Protein AF-A0A563VTR9-F1 (afdb_monomer)

Radius of gyration: 26.28 Å; Cα contacts (8 Å, |Δi|>4): 739; chains: 1; bounding box: 69×41×70 Å

Secondary structure (DSSP, 8-state):
--EEEEE-TTSHHHHHHHHHHHHTT--EEEEESS------TTS--EEE--TTSTTSS-HHHHTTEEEEEEEE---TT--S-S-S-SSSS-HHHHHHHHHHGGGSPPTTEEEEEETTS--HHHHHHEEE--GGGGT---EEEEEEETTEEEEEEEE--GGG--EEEEEEPPPSSPBP-TT-SEEEEEEEBSS-EEEEEEESSS-SSS-EEEEEEE--BT-EEEEEEEGGGPEEEETTEE-GGG-S--TT-B-EEEEEEESB-STT-B-TT--SEEEEEEEEEEEEE------SEEEEESS--HHHHHHHTT-SS-EEEEE--------SS-------PPP----TT-TT-TT-SS----

Organism: NCBI:txid945734

Mean predicted aligned error: 13.04 Å

Sequence (358 aa):
MKTILVLGINNNLGHQVVSYLLKNHYHIQILATEANYIDLTESSSISPIDLDVADSLKPEYFSQIEHIIICLEANSNSQNEPNYGNTIFTFNQLTKLIQATAYLPNSTEKILFNFTEPNLNLKSMWGAVDDVVMGGVSQSSFNLAYRQGIFSGYVSTDNNGGFASVRTRNFDSPLDLSDYQGIELRVKGDGKRYKFITRCEGQWDGVSYCYSFDTVYNIPITVRIPFNQLRPVFRAKTVKEAGQFDSSKLYSLQLMLSKFEYDGELNSKFEPGNFRLTIESIKAYGSSAKPQLIVVNSDADYSLEKTVQNANCDYAIIRRKAIAEKPADKVFNDTLVPLTVKSLESPEAINQIWLSQT

Foldseek 3Di:
DAEEEEEQCVDPQSVVVVVVCVVVVHHYEYEDQDPPDDPPVDHDHHDDFHLVDPCRLDLVVQARYQAYEYEFEADPDDDDDPFPPRTPDGPVSLLVVLASLVSHDAPQKFFPDALLDDDPVNQVFKDKDFPVVQPFDWDWHWDRDPSWIKIKTFFDPPSVGFKIKMKGQWDPFFDAPVQFFFKKWWKAWQQFKKKKWWDQDNDPADWIWIDIDTHDGRDTDIDTDTQQNTFTDHPQETDPPVDGDDNGRTTMIMMMGGQAHHPRHGRPRDDGTIIIMITRTMMTGGGDFDARYEYEYADDDPVSVVSNVSRPGHYWYWYQPPPPDDPPDDDDDPDRDDTDTDPPPDPPPRPDDPDDDD

Structure (mmCIF, N/CA/C/O backbone):
data_AF-A0A563VTR9-F1
#
_entry.id   AF-A0A563VTR9-F1
#
loop_
_atom_site.group_PDB
_atom_site.id
_atom_site.type_symbol
_atom_site.label_atom_id
_atom_site.label_alt_id
_atom_site.label_comp_id
_atom_site.label_asym_id
_atom_site.label_entity_id
_atom_site.label_seq_id
_atom_site.pdbx_PDB_ins_code
_atom_site.Cartn_x
_atom_site.Cartn_y
_atom_site.Cartn_z
_atom_site.occupancy
_atom_site.B_iso_or_equiv
_atom_site.auth_seq_id
_atom_site.auth_comp_id
_atom_site.auth_asym_id
_atom_site.auth_atom_id
_atom_site.pdbx_PDB_model_num
ATOM 1 N N . MET A 1 1 ? 0.826 -6.733 15.519 1.00 55.75 1 MET A N 1
ATOM 2 C CA . MET A 1 1 ? -0.441 -7.494 15.581 1.00 55.75 1 MET A CA 1
ATOM 3 C C . MET A 1 1 ? -1.567 -6.503 15.797 1.00 55.75 1 MET A C 1
ATOM 5 O O . MET A 1 1 ? -1.317 -5.481 16.420 1.00 55.75 1 MET A O 1
ATOM 9 N N . LYS A 1 2 ? -2.751 -6.771 15.244 1.00 70.00 2 LYS A N 1
ATOM 10 C CA . LYS A 1 2 ? -3.929 -5.911 15.395 1.00 70.00 2 LYS A CA 1
ATOM 11 C C . LYS A 1 2 ? -4.446 -6.043 16.826 1.00 70.00 2 LYS A C 1
ATOM 13 O O . LYS A 1 2 ? -4.778 -7.158 17.216 1.00 70.00 2 LYS A O 1
ATOM 18 N N . THR A 1 3 ? -4.470 -4.960 17.598 1.00 84.25 3 THR A N 1
ATOM 19 C CA . THR A 1 3 ? -4.917 -4.997 18.999 1.00 84.25 3 THR A CA 1
ATOM 20 C C . THR A 1 3 ? -6.287 -4.351 19.138 1.00 84.25 3 THR A C 1
ATOM 22 O O . THR A 1 3 ? -6.517 -3.260 18.613 1.00 84.25 3 THR A O 1
ATOM 25 N N . ILE A 1 4 ? -7.183 -5.024 19.859 1.00 85.56 4 ILE A N 1
ATOM 26 C CA . ILE A 1 4 ? -8.488 -4.486 20.250 1.00 85.56 4 ILE A CA 1
ATOM 27 C C . ILE A 1 4 ? -8.390 -3.998 21.695 1.00 85.56 4 ILE A C 1
ATOM 29 O O . ILE A 1 4 ? -8.114 -4.792 22.593 1.00 85.56 4 ILE A O 1
ATOM 33 N N . LEU A 1 5 ? -8.623 -2.709 21.929 1.00 86.88 5 LEU A N 1
ATOM 34 C CA . LEU A 1 5 ? -8.731 -2.162 23.278 1.00 86.88 5 LEU A CA 1
ATOM 35 C C . LEU A 1 5 ? -10.150 -2.390 23.800 1.00 86.88 5 LEU A C 1
ATOM 37 O O . LEU A 1 5 ? -11.108 -1.916 23.197 1.00 86.88 5 LEU A O 1
ATOM 41 N N . VAL A 1 6 ? -10.296 -3.086 24.923 1.00 83.69 6 VAL A N 1
ATOM 42 C CA . VAL A 1 6 ? -11.590 -3.349 25.558 1.00 83.69 6 VAL A CA 1
ATOM 43 C C . VAL A 1 6 ? -11.675 -2.613 26.888 1.00 83.69 6 VAL A C 1
ATOM 45 O O . VAL A 1 6 ? -10.790 -2.724 27.737 1.00 83.69 6 VAL A O 1
ATOM 48 N N . LEU A 1 7 ? -12.764 -1.872 27.069 1.00 81.75 7 LEU A N 1
ATOM 49 C CA . LEU A 1 7 ? -13.075 -1.101 28.263 1.00 81.75 7 LEU A CA 1
ATOM 50 C C . LEU A 1 7 ? -14.361 -1.606 28.912 1.00 81.75 7 LEU A C 1
ATOM 52 O O . LEU A 1 7 ? -15.293 -2.024 28.225 1.00 81.75 7 LEU A O 1
ATOM 56 N N . GLY A 1 8 ? -14.426 -1.500 30.240 1.00 75.00 8 GLY A N 1
ATOM 57 C CA . GLY A 1 8 ? -15.605 -1.889 31.018 1.00 75.00 8 GLY A CA 1
ATOM 58 C C . GLY A 1 8 ? -15.593 -3.353 31.441 1.00 75.00 8 GLY A C 1
ATOM 59 O O . GLY A 1 8 ? -16.647 -3.958 31.571 1.00 75.00 8 GLY A O 1
ATOM 60 N N . ILE A 1 9 ? -14.410 -3.931 31.662 1.00 72.31 9 ILE A N 1
ATOM 61 C CA . ILE A 1 9 ? -14.273 -5.333 32.071 1.00 72.31 9 ILE A CA 1
ATOM 62 C C . ILE A 1 9 ? -14.931 -5.651 33.420 1.00 72.31 9 ILE A C 1
ATOM 64 O O . ILE A 1 9 ? -15.376 -6.767 33.632 1.00 72.31 9 ILE A O 1
ATOM 68 N N . ASN A 1 10 ? -15.074 -4.650 34.288 1.00 69.12 10 ASN A N 1
ATOM 69 C CA . ASN A 1 10 ? -15.654 -4.784 35.625 1.00 69.12 10 ASN A CA 1
ATOM 70 C C . ASN A 1 10 ? -17.179 -5.051 35.624 1.00 69.12 10 ASN A C 1
ATOM 72 O O . ASN A 1 10 ? -17.783 -5.128 36.692 1.00 69.12 10 ASN A O 1
ATOM 76 N N . ASN A 1 11 ? -17.820 -5.149 34.454 1.00 69.19 11 ASN A N 1
ATOM 77 C CA . ASN A 1 11 ? -19.231 -5.510 34.309 1.00 69.19 11 ASN A CA 1
ATOM 78 C C . ASN A 1 11 ? -19.399 -6.839 33.545 1.00 69.19 11 ASN A C 1
ATOM 80 O O . ASN A 1 11 ? -18.479 -7.313 32.874 1.00 69.19 11 ASN A O 1
ATOM 84 N N . ASN A 1 12 ? -20.570 -7.475 33.662 1.00 71.38 12 ASN A N 1
ATOM 85 C CA . ASN A 1 12 ? -20.807 -8.814 33.105 1.00 71.38 12 ASN A CA 1
ATOM 86 C C . ASN A 1 12 ? -20.679 -8.798 31.575 1.00 71.38 12 ASN A C 1
ATOM 88 O O . ASN A 1 12 ? -20.100 -9.702 30.971 1.00 71.38 12 ASN A O 1
ATOM 92 N N . LEU A 1 13 ? -21.156 -7.721 30.949 1.00 74.00 13 LEU A N 1
ATOM 93 C CA . LEU A 1 13 ? -21.032 -7.509 29.512 1.00 74.00 13 LEU A CA 1
ATOM 94 C C . LEU A 1 13 ? -19.563 -7.478 29.053 1.00 74.00 13 LEU A C 1
ATOM 96 O O . LEU A 1 13 ? -19.205 -8.155 28.089 1.00 74.00 13 LEU A O 1
ATOM 100 N N . GLY A 1 14 ? -18.702 -6.744 29.758 1.00 75.38 14 GLY A N 1
ATOM 101 C CA . GLY A 1 14 ? -17.270 -6.666 29.488 1.00 75.38 14 GLY A CA 1
ATOM 102 C C . GLY A 1 14 ? -16.584 -8.018 29.626 1.00 75.38 14 GLY A C 1
ATOM 103 O O . GLY A 1 14 ? -15.828 -8.411 28.735 1.00 75.38 14 GLY A O 1
ATOM 104 N N . HIS A 1 15 ? -16.910 -8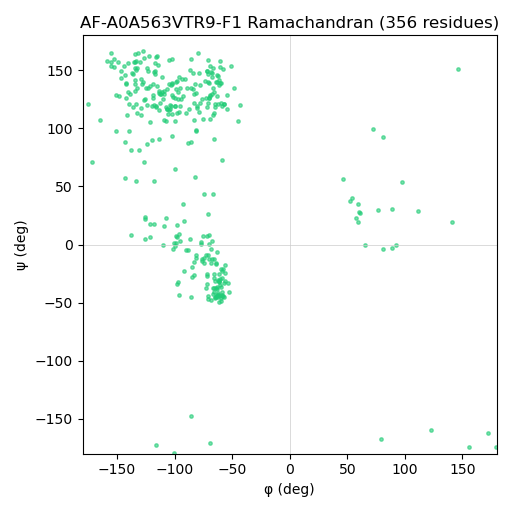.779 30.676 1.00 74.81 15 HIS A N 1
ATOM 105 C CA . HIS A 1 15 ? -16.418 -10.150 30.846 1.00 74.81 15 HIS A CA 1
ATOM 106 C C . HIS A 1 15 ? -16.816 -11.064 29.683 1.00 74.81 15 HIS A C 1
ATOM 108 O O . HIS A 1 15 ? -15.980 -11.825 29.187 1.00 74.81 15 HIS A O 1
ATOM 114 N N . GLN A 1 16 ? -18.062 -10.982 29.213 1.00 77.06 16 GLN A N 1
ATOM 115 C CA . GLN A 1 16 ? -18.541 -11.770 28.074 1.00 77.06 16 GLN A CA 1
ATOM 116 C C . GLN A 1 16 ? -17.821 -11.399 26.774 1.00 77.06 16 GLN A C 1
ATOM 118 O O . GLN A 1 16 ? -17.378 -12.291 26.047 1.00 77.06 16 GLN A O 1
ATOM 123 N N . VAL A 1 17 ? -17.660 -10.101 26.497 1.00 79.00 17 VAL A N 1
ATOM 124 C CA . VAL A 1 17 ? -16.953 -9.607 25.306 1.00 79.00 17 VAL A CA 1
ATOM 125 C C . VAL A 1 17 ? -15.493 -10.056 25.317 1.00 79.00 17 VAL A C 1
ATOM 127 O O . VAL A 1 17 ? -15.026 -10.628 24.333 1.00 79.00 17 VAL A O 1
ATOM 130 N N . VAL A 1 18 ? -14.784 -9.865 26.432 1.00 77.94 18 VAL A N 1
ATOM 131 C CA . VAL A 1 18 ? -13.389 -10.304 26.573 1.00 77.94 18 VAL A CA 1
ATOM 132 C C . VAL A 1 18 ? -13.271 -11.816 26.395 1.00 77.94 18 VAL A C 1
ATOM 134 O O . VAL A 1 18 ? -12.469 -12.266 25.579 1.00 77.94 18 VAL A O 1
ATOM 137 N N . SER A 1 19 ? -14.112 -12.603 27.070 1.00 74.12 19 SER A N 1
ATOM 138 C CA . SER A 1 19 ? -14.090 -14.070 26.960 1.00 74.12 19 SER A CA 1
ATOM 139 C C . SER A 1 19 ? -14.311 -14.540 25.522 1.00 74.12 19 SER A C 1
ATOM 141 O O . SER A 1 19 ? -13.637 -15.454 25.045 1.00 74.12 19 SER A O 1
ATOM 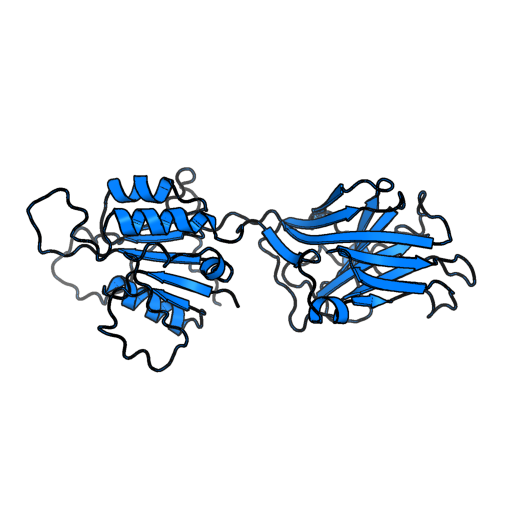143 N N . TYR A 1 20 ? -15.235 -13.897 24.805 1.00 78.69 20 TYR A N 1
ATOM 144 C CA . TYR A 1 20 ? -15.504 -14.193 23.404 1.00 78.69 20 TYR A CA 1
ATOM 145 C C . TYR A 1 20 ? -14.303 -13.874 22.503 1.00 78.69 20 TYR A C 1
ATOM 147 O O . TYR A 1 20 ? -13.934 -14.697 21.663 1.00 78.69 20 TYR A O 1
ATOM 155 N N . LEU A 1 21 ? -13.675 -12.708 22.673 1.00 78.62 21 LEU A N 1
ATOM 156 C CA . LEU A 1 21 ? -12.512 -12.306 21.877 1.00 78.62 21 LEU A CA 1
ATOM 157 C C . LEU A 1 21 ? -11.327 -13.253 22.096 1.00 78.62 21 LEU A C 1
ATOM 159 O O . LEU A 1 21 ? -10.711 -13.700 21.128 1.00 78.62 21 LEU A O 1
ATOM 163 N N . LEU A 1 22 ? -11.067 -13.631 23.348 1.00 75.69 22 LEU A N 1
ATOM 164 C CA . LEU A 1 22 ? -10.009 -14.576 23.701 1.00 75.69 22 LEU A CA 1
ATOM 165 C C . LEU A 1 22 ? -10.257 -15.969 23.117 1.00 75.69 22 LEU A C 1
ATOM 167 O O . LEU A 1 22 ? -9.362 -16.546 22.501 1.00 75.69 22 LEU A O 1
ATOM 171 N N . LYS A 1 23 ? -11.491 -16.480 23.228 1.00 74.00 23 LYS A N 1
ATOM 172 C CA . LYS A 1 23 ? -11.890 -17.772 22.645 1.00 74.00 23 LYS A CA 1
ATOM 173 C C . LYS A 1 23 ? -11.694 -17.824 21.125 1.00 74.00 23 LYS A C 1
ATOM 175 O O . LYS A 1 23 ? -11.473 -18.898 20.581 1.00 74.00 23 LYS A O 1
ATOM 180 N N . ASN A 1 24 ? -11.776 -16.678 20.450 1.00 75.25 24 ASN A N 1
ATOM 181 C CA . ASN A 1 24 ? -11.568 -16.547 19.007 1.00 75.25 24 ASN A CA 1
ATOM 182 C C . ASN A 1 24 ? -10.150 -16.065 18.639 1.00 75.25 24 ASN A C 1
ATOM 184 O O . ASN A 1 24 ? -9.928 -15.636 17.509 1.00 75.25 24 ASN A O 1
ATOM 188 N N . HIS A 1 25 ? -9.192 -16.143 19.569 1.00 77.50 25 HIS A N 1
ATOM 189 C CA . HIS A 1 25 ? -7.776 -15.822 19.352 1.00 77.50 25 HIS A CA 1
ATOM 190 C C . HIS A 1 25 ? -7.492 -14.371 18.919 1.00 77.50 25 HIS A C 1
ATOM 192 O O . HIS A 1 25 ? -6.482 -14.100 18.266 1.00 77.50 25 HIS A O 1
ATOM 198 N N . TYR A 1 26 ? -8.350 -13.418 19.294 1.00 77.88 26 TYR A N 1
ATOM 199 C CA . TYR A 1 26 ? -8.055 -11.999 19.098 1.00 77.88 26 TYR A CA 1
ATOM 200 C C . TYR A 1 26 ? -7.005 -11.515 20.100 1.00 77.88 26 TYR A C 1
ATOM 202 O O . TYR A 1 26 ? -7.049 -11.850 21.284 1.00 77.88 26 TYR A O 1
ATOM 210 N N . HIS A 1 27 ? -6.090 -10.664 19.632 1.00 80.44 27 HIS A N 1
ATOM 211 C CA . HIS A 1 27 ? -5.173 -9.949 20.511 1.00 80.44 27 HIS A CA 1
ATOM 212 C C . HIS A 1 27 ? -5.895 -8.741 21.113 1.00 80.44 27 HIS A C 1
ATOM 214 O O . HIS A 1 27 ? -6.340 -7.845 20.388 1.00 80.44 27 HIS A O 1
ATOM 220 N N . ILE A 1 28 ? -6.014 -8.715 22.437 1.00 78.75 28 ILE A N 1
ATOM 221 C CA . ILE A 1 28 ? -6.745 -7.672 23.154 1.00 78.75 28 ILE A CA 1
ATOM 222 C C . ILE A 1 28 ? -5.851 -6.976 24.177 1.00 78.75 28 ILE A C 1
ATOM 224 O O . ILE A 1 28 ? -4.952 -7.584 24.753 1.00 78.75 28 ILE A O 1
ATOM 228 N N . GLN A 1 29 ? -6.122 -5.700 24.415 1.00 79.94 29 GLN A N 1
ATOM 229 C CA . GLN A 1 29 ? -5.657 -4.965 25.585 1.00 79.94 29 GLN A CA 1
ATOM 230 C C . GLN A 1 29 ? -6.876 -4.579 26.405 1.00 79.94 29 GLN A C 1
ATOM 232 O O . GLN A 1 29 ? -7.893 -4.164 25.855 1.00 79.94 29 GLN A O 1
ATOM 237 N N . ILE A 1 30 ? -6.786 -4.738 27.719 1.00 77.50 30 ILE A N 1
ATOM 238 C CA . ILE A 1 30 ? -7.896 -4.448 28.625 1.00 77.50 30 ILE A CA 1
ATOM 239 C C . ILE A 1 30 ? -7.539 -3.217 29.442 1.00 77.50 30 ILE A C 1
ATOM 241 O O . ILE A 1 30 ? -6.458 -3.163 30.033 1.00 77.50 30 ILE A O 1
ATOM 245 N N . LEU A 1 31 ? -8.472 -2.267 29.491 1.00 72.50 31 LEU A N 1
ATOM 246 C CA . LEU A 1 31 ? -8.406 -1.099 30.355 1.00 72.50 31 LEU A CA 1
ATOM 247 C C . LEU A 1 31 ? -9.358 -1.285 31.545 1.00 72.50 31 LEU A C 1
ATOM 249 O O . LEU A 1 31 ? -10.576 -1.385 31.367 1.00 72.50 31 LEU A O 1
ATOM 253 N N . ALA A 1 32 ? -8.792 -1.330 32.752 1.00 65.94 32 ALA A N 1
ATOM 254 C CA . ALA A 1 32 ? -9.512 -1.519 34.012 1.00 65.94 32 ALA A CA 1
ATOM 255 C C . ALA A 1 32 ? -9.127 -0.431 35.028 1.00 65.94 32 ALA A C 1
ATOM 257 O O . ALA A 1 32 ? -7.948 -0.096 35.147 1.00 65.94 32 ALA A O 1
ATOM 258 N N . THR A 1 33 ? -10.118 0.105 35.750 1.00 55.59 33 THR A N 1
ATOM 259 C CA . THR A 1 33 ? -9.953 1.191 36.738 1.00 55.59 33 THR A CA 1
ATOM 260 C C . THR A 1 33 ? -9.507 0.697 38.116 1.00 55.59 33 THR A C 1
ATOM 262 O O . THR A 1 33 ? -8.819 1.418 38.826 1.00 55.59 33 THR A O 1
ATOM 265 N N . GLU A 1 34 ? -9.818 -0.550 38.478 1.00 52.66 34 GLU A N 1
ATOM 266 C CA . GLU A 1 34 ? -9.297 -1.226 39.669 1.00 52.66 34 GLU A CA 1
ATOM 267 C C . GLU A 1 34 ? -9.042 -2.699 39.336 1.00 52.66 34 GLU A C 1
ATOM 269 O O . GLU A 1 34 ? -9.854 -3.329 38.661 1.00 52.66 34 GLU A O 1
ATOM 274 N N . ALA A 1 35 ? -7.928 -3.258 39.815 1.00 45.47 35 ALA A N 1
ATOM 275 C CA . ALA A 1 35 ? -7.486 -4.638 39.572 1.00 45.47 35 ALA A CA 1
ATOM 276 C C . ALA A 1 35 ? -8.339 -5.712 40.285 1.00 45.47 35 ALA A C 1
ATOM 278 O O . ALA A 1 35 ? -7.847 -6.793 40.613 1.00 45.47 35 ALA A O 1
ATOM 279 N N . ASN A 1 36 ? -9.607 -5.417 40.569 1.00 45.41 36 ASN A N 1
ATOM 280 C CA . ASN A 1 36 ? -10.510 -6.360 41.200 1.00 45.41 36 ASN A CA 1
ATOM 281 C C . ASN A 1 36 ? -11.179 -7.205 40.125 1.00 45.41 36 ASN A C 1
ATOM 283 O O . ASN A 1 36 ? -11.951 -6.705 39.318 1.00 45.41 36 ASN A O 1
ATOM 287 N N . TYR A 1 37 ? -10.880 -8.500 40.201 1.00 50.38 37 TYR A N 1
ATOM 288 C CA . TYR A 1 37 ? -11.275 -9.564 39.290 1.00 50.38 37 TYR A CA 1
ATOM 289 C C . TYR A 1 37 ? -10.569 -9.521 37.954 1.00 50.38 37 TYR A C 1
ATOM 291 O O . TYR A 1 37 ? -11.008 -8.843 37.036 1.00 50.38 37 TYR A O 1
ATOM 299 N N . ILE A 1 38 ? -9.541 -10.366 37.835 1.00 51.66 38 ILE A N 1
ATOM 300 C CA . ILE A 1 38 ? -9.433 -11.256 36.686 1.00 51.66 38 ILE A CA 1
ATOM 301 C C . ILE A 1 38 ? -8.407 -12.368 36.958 1.00 51.66 38 ILE A C 1
ATOM 303 O O . ILE A 1 38 ? -7.196 -12.168 36.957 1.00 51.66 38 ILE A O 1
ATOM 307 N N . ASP A 1 39 ? -8.924 -13.574 37.173 1.00 50.97 39 ASP A N 1
ATOM 308 C CA . ASP A 1 39 ? -8.190 -14.832 37.018 1.00 50.97 39 ASP A CA 1
ATOM 309 C C . ASP A 1 39 ? -8.201 -15.206 35.516 1.00 50.97 39 ASP A C 1
ATOM 311 O O . ASP A 1 39 ? -8.771 -16.208 35.102 1.00 50.97 39 ASP A O 1
ATOM 315 N N . LEU A 1 40 ? -7.681 -14.316 34.654 1.00 54.19 40 LEU A N 1
ATOM 316 C CA . LEU A 1 40 ? -7.456 -14.576 33.217 1.00 54.19 40 LEU A CA 1
ATOM 317 C C . LEU A 1 40 ? -5.983 -14.923 33.049 1.00 54.19 40 LEU A C 1
ATOM 319 O O . LEU A 1 40 ? -5.200 -14.193 32.442 1.00 54.19 40 LEU A O 1
ATOM 323 N N . THR A 1 41 ? -5.600 -16.042 33.647 1.00 45.19 41 THR A N 1
ATOM 324 C CA . THR A 1 41 ? -4.228 -16.547 33.711 1.00 45.19 41 THR A CA 1
ATOM 325 C C . THR A 1 41 ? -3.656 -16.997 32.361 1.00 45.19 41 THR A C 1
ATOM 327 O O . THR A 1 41 ? -2.504 -17.417 32.314 1.00 45.19 41 THR A O 1
ATOM 330 N N . GLU A 1 42 ? -4.380 -16.843 31.245 1.00 50.50 42 GLU A N 1
ATOM 331 C CA . GLU A 1 42 ? -3.933 -17.359 29.941 1.00 50.50 42 GLU A CA 1
ATOM 332 C C . GLU A 1 42 ? -3.866 -16.351 28.784 1.00 50.50 42 GLU A C 1
ATOM 334 O O . GLU A 1 42 ? -3.520 -16.741 27.671 1.00 50.50 42 GLU A O 1
ATOM 339 N N . SER A 1 43 ? -4.103 -15.051 28.988 1.00 49.22 43 SER A N 1
ATOM 340 C CA . SER A 1 43 ? -4.026 -14.107 27.861 1.00 49.22 43 SER A CA 1
ATOM 341 C C . SER A 1 43 ? -3.399 -12.762 28.213 1.00 49.22 43 SER A C 1
ATOM 343 O O . SER A 1 43 ? -3.949 -11.940 28.940 1.00 49.22 43 SER A O 1
ATOM 345 N N . SER A 1 44 ? -2.221 -12.572 27.637 1.00 50.19 44 SER A N 1
ATOM 346 C CA . SER A 1 44 ? -1.286 -11.457 27.712 1.00 50.19 44 SER A CA 1
ATOM 347 C C . SER A 1 44 ? -1.876 -10.050 27.519 1.00 50.19 44 SER A C 1
ATOM 349 O O . SER A 1 44 ? -2.506 -9.779 26.499 1.00 50.19 44 SER A O 1
ATOM 351 N N . SER A 1 45 ? -1.451 -9.140 28.412 1.00 58.12 45 SER A N 1
ATOM 352 C CA . SER A 1 45 ? -1.415 -7.662 28.296 1.00 58.12 45 SER A CA 1
ATOM 353 C C . SER A 1 45 ? -2.568 -6.858 28.926 1.00 58.12 45 SER A C 1
ATOM 355 O O . SER A 1 45 ? -3.153 -5.984 28.286 1.00 58.12 45 SER A O 1
ATOM 357 N N . ILE A 1 46 ? -2.849 -7.068 30.217 1.00 60.22 46 ILE A N 1
ATOM 358 C CA . ILE A 1 46 ? -3.611 -6.089 31.016 1.00 60.22 46 ILE A CA 1
ATOM 359 C C . ILE A 1 46 ? -2.716 -4.869 31.261 1.00 60.22 46 ILE A C 1
ATOM 361 O O . ILE A 1 46 ? -1.628 -5.004 31.820 1.00 60.22 46 ILE A O 1
ATOM 365 N N . SER A 1 47 ? -3.163 -3.684 30.841 1.00 59.81 47 SER A N 1
ATOM 366 C CA . SER A 1 47 ? -2.500 -2.417 31.165 1.00 59.81 47 SER A CA 1
ATOM 367 C C . SER A 1 47 ? -3.386 -1.659 32.151 1.00 59.81 47 SER A C 1
ATOM 369 O O . SER A 1 47 ? -4.444 -1.177 31.743 1.00 59.81 47 SER A O 1
ATOM 371 N N . PRO A 1 48 ? -3.015 -1.560 33.441 1.00 57.53 48 PRO A N 1
ATOM 372 C CA . PRO A 1 48 ? -3.756 -0.715 34.365 1.00 57.53 48 PRO A CA 1
ATOM 373 C C . PRO A 1 48 ? -3.588 0.736 33.907 1.00 57.53 48 PRO A C 1
ATOM 375 O O . PRO A 1 48 ? -2.469 1.244 33.828 1.00 57.53 48 PRO A O 1
ATOM 378 N N . ILE A 1 49 ? -4.693 1.386 33.552 1.00 62.69 49 ILE A N 1
ATOM 379 C CA . ILE A 1 49 ? -4.708 2.786 33.135 1.00 62.69 49 ILE A CA 1
ATOM 380 C C . ILE A 1 49 ? -5.780 3.481 33.958 1.00 62.69 49 ILE A C 1
ATOM 382 O O . ILE A 1 49 ? -6.965 3.163 33.866 1.00 62.69 49 ILE A O 1
ATOM 386 N N . ASP A 1 50 ? -5.335 4.443 34.755 1.00 64.19 50 ASP A N 1
ATOM 387 C CA . ASP A 1 50 ? -6.206 5.321 35.517 1.00 64.19 50 ASP A CA 1
ATOM 388 C C . ASP A 1 50 ? -6.688 6.470 34.615 1.00 64.19 50 ASP A C 1
ATOM 390 O O . ASP A 1 50 ? -5.929 7.375 34.259 1.00 64.19 50 ASP A O 1
ATOM 394 N N . LEU A 1 51 ? -7.961 6.431 34.217 1.00 65.19 51 LEU A N 1
ATOM 395 C CA . LEU A 1 51 ? -8.586 7.436 33.345 1.00 65.19 51 LEU A CA 1
ATOM 396 C C . LEU A 1 51 ? -8.740 8.819 34.009 1.00 65.19 51 LEU A C 1
ATOM 398 O O . LEU A 1 51 ? -9.022 9.811 33.318 1.00 65.19 51 LEU A O 1
ATOM 402 N N . ASP A 1 52 ? -8.544 8.909 35.325 1.00 61.44 52 ASP A N 1
ATOM 403 C CA . ASP A 1 52 ? -8.589 10.168 36.065 1.00 61.44 52 ASP A CA 1
ATOM 404 C C . ASP A 1 52 ? -7.251 10.915 36.030 1.00 61.44 52 ASP A C 1
ATOM 406 O O . ASP A 1 52 ? -7.225 12.144 36.151 1.00 61.44 52 ASP A O 1
ATOM 410 N N . VAL A 1 53 ? -6.151 10.227 35.716 1.00 64.12 53 VAL A N 1
ATOM 411 C CA . VAL A 1 53 ? -4.845 10.856 35.489 1.00 64.12 53 VAL A CA 1
ATOM 412 C C . VAL A 1 53 ? -4.818 11.520 34.108 1.00 64.12 53 VAL A C 1
ATOM 414 O O . VAL A 1 53 ? -5.067 10.883 33.089 1.00 64.12 53 VAL A O 1
ATOM 417 N N . ALA A 1 54 ? -4.494 12.818 34.051 1.00 52.19 54 ALA A N 1
ATOM 418 C CA . ALA A 1 54 ? -4.504 13.619 32.815 1.00 52.19 54 ALA A CA 1
ATOM 419 C C . ALA A 1 54 ? -3.614 13.054 31.683 1.00 52.19 54 ALA A C 1
ATOM 421 O O . ALA A 1 54 ? -3.883 13.294 30.510 1.00 52.19 54 ALA A O 1
ATOM 422 N N . ASP A 1 55 ? -2.596 12.275 32.047 1.00 60.16 55 ASP A N 1
ATOM 423 C CA . ASP A 1 55 ? -1.557 11.733 31.169 1.00 60.16 55 ASP A CA 1
ATOM 424 C C . ASP A 1 55 ? -1.799 10.276 30.729 1.00 60.16 55 ASP A C 1
ATOM 426 O O . ASP A 1 55 ? -0.916 9.657 30.140 1.00 60.16 55 ASP A O 1
ATOM 430 N N . SER A 1 56 ? -2.956 9.688 31.033 1.00 66.50 56 SER A N 1
ATOM 431 C CA . SER A 1 56 ? -3.165 8.240 30.907 1.00 66.50 56 SER A CA 1
ATOM 432 C C . SER A 1 56 ? -3.533 7.746 29.498 1.00 66.50 56 SER A C 1
ATOM 434 O O . SER A 1 56 ? -3.386 6.561 29.209 1.00 66.50 56 SER A O 1
ATOM 436 N N . LEU A 1 57 ? -3.936 8.644 28.590 1.00 74.06 57 LEU A N 1
ATOM 437 C CA . LEU A 1 57 ? -4.370 8.335 27.216 1.00 74.06 57 LEU A CA 1
ATOM 438 C C . LEU A 1 57 ? -3.456 8.985 26.161 1.00 74.06 57 LEU A C 1
ATOM 440 O O . LEU A 1 57 ? -3.916 9.748 25.310 1.00 74.06 57 LEU A O 1
ATOM 444 N N . LYS A 1 58 ? -2.145 8.729 26.229 1.00 78.94 58 LYS A N 1
ATOM 445 C CA . LYS A 1 58 ? -1.180 9.341 25.298 1.00 78.94 58 LYS A CA 1
ATOM 446 C C . LYS A 1 58 ? -1.280 8.750 23.881 1.00 78.94 58 LYS A C 1
ATOM 448 O O . LYS A 1 58 ? -1.569 7.557 23.752 1.00 78.94 58 LYS A O 1
ATOM 453 N N . PRO A 1 59 ? -0.988 9.529 22.819 1.00 78.75 59 PRO A N 1
ATOM 454 C CA . PRO A 1 59 ? -1.060 9.057 21.432 1.00 78.75 59 PRO A CA 1
ATOM 455 C C . PRO A 1 59 ? -0.247 7.785 21.161 1.00 78.75 59 PRO A C 1
ATOM 457 O O . PRO A 1 59 ? -0.661 6.937 20.373 1.00 78.75 59 PRO A O 1
ATOM 460 N N . GLU A 1 60 ? 0.890 7.611 21.841 1.00 78.12 60 GLU A N 1
ATOM 461 C CA . GLU A 1 60 ? 1.767 6.451 21.666 1.00 78.12 60 GLU A CA 1
ATOM 462 C C . GLU A 1 60 ? 1.055 5.137 22.015 1.00 78.12 60 GLU A C 1
ATOM 464 O O . GLU A 1 60 ? 1.312 4.116 21.374 1.00 78.12 60 GLU A O 1
ATOM 469 N N . TYR A 1 61 ? 0.120 5.166 22.971 1.00 76.12 61 TYR A N 1
ATOM 470 C CA . TYR A 1 61 ? -0.673 4.000 23.367 1.00 76.12 61 TYR A CA 1
ATOM 471 C C . TYR A 1 61 ? -1.618 3.538 22.249 1.00 76.12 61 TYR A C 1
ATOM 473 O O . TYR A 1 61 ? -1.772 2.344 22.004 1.00 76.12 61 TYR A O 1
ATOM 481 N N . PHE A 1 62 ? -2.197 4.486 21.510 1.00 80.19 62 PHE A N 1
ATOM 482 C CA . PHE A 1 62 ? -3.159 4.211 20.441 1.00 80.19 62 PHE A CA 1
ATOM 483 C C . PHE A 1 62 ? -2.513 3.812 19.113 1.00 80.19 62 PHE A C 1
ATOM 485 O O . PHE A 1 62 ? -3.196 3.273 18.246 1.00 80.19 62 PHE A O 1
ATOM 492 N N . SER A 1 63 ? -1.193 3.971 18.974 1.00 75.75 63 SER A N 1
ATOM 493 C CA . SER A 1 63 ? -0.455 3.630 17.748 1.00 75.75 63 SER A CA 1
ATOM 494 C C . SER A 1 63 ? -0.578 2.160 17.312 1.00 75.75 63 SER A C 1
ATOM 496 O O . SER A 1 63 ? -0.393 1.852 16.135 1.00 75.75 63 SER A O 1
ATOM 498 N N . GLN A 1 64 ? -0.894 1.247 18.241 1.00 76.75 64 GLN A N 1
ATOM 499 C CA . GLN A 1 64 ? -1.054 -0.192 17.980 1.00 76.75 64 GLN A CA 1
ATOM 500 C C . GLN A 1 64 ? -2.507 -0.684 18.086 1.00 76.75 64 GLN A C 1
ATOM 502 O O . GLN A 1 64 ? -2.764 -1.879 17.905 1.00 76.75 64 GLN A O 1
ATOM 507 N N . ILE A 1 65 ? -3.447 0.213 18.395 1.00 84.81 65 ILE A N 1
ATOM 508 C CA . ILE A 1 65 ? -4.863 -0.104 18.587 1.00 84.81 65 ILE A CA 1
ATOM 509 C C . ILE A 1 65 ? -5.591 0.122 17.262 1.00 84.81 65 ILE A C 1
ATOM 511 O O . ILE A 1 65 ? -5.530 1.208 16.696 1.00 84.81 65 ILE A O 1
ATOM 515 N N . GLU A 1 66 ? -6.295 -0.896 16.765 1.00 82.50 66 GLU A N 1
ATOM 516 C CA . GLU A 1 66 ? -7.117 -0.763 15.550 1.00 82.50 66 GLU A CA 1
ATOM 517 C C . GLU A 1 66 ? -8.597 -0.525 15.863 1.00 82.50 66 GLU A C 1
ATOM 519 O O . GLU A 1 66 ? -9.272 0.203 15.132 1.00 82.50 66 GLU A O 1
ATOM 524 N N . HIS A 1 67 ? -9.083 -1.129 16.951 1.00 86.56 67 HIS A N 1
ATOM 525 C CA . HIS A 1 67 ? -10.470 -1.044 17.394 1.00 86.56 67 HIS A CA 1
ATOM 526 C C . HIS A 1 67 ? -10.549 -0.827 18.907 1.00 86.56 67 HIS A C 1
ATOM 528 O O . HIS A 1 67 ? -9.743 -1.365 19.667 1.00 86.56 67 HIS A O 1
ATOM 534 N N . ILE A 1 68 ? -11.560 -0.081 19.337 1.00 88.81 68 ILE A N 1
ATOM 535 C CA . ILE A 1 68 ? -11.916 0.182 20.727 1.00 88.81 68 ILE A CA 1
ATOM 536 C C . ILE A 1 68 ? -13.324 -0.361 20.960 1.00 88.81 68 ILE A C 1
ATOM 538 O O . ILE A 1 68 ? -14.250 -0.018 20.227 1.00 88.81 68 ILE A O 1
ATOM 542 N N . ILE A 1 69 ? -13.498 -1.173 21.998 1.00 86.75 69 ILE A N 1
ATOM 543 C CA . ILE A 1 69 ? -14.798 -1.664 22.447 1.00 86.75 69 ILE A CA 1
ATOM 544 C C . ILE A 1 69 ? -15.077 -1.122 23.846 1.00 86.75 69 ILE A C 1
ATOM 546 O O . ILE A 1 69 ? -14.342 -1.418 24.784 1.00 86.75 69 ILE A O 1
ATOM 550 N N . ILE A 1 70 ? -16.153 -0.353 23.998 1.00 86.06 70 ILE A N 1
ATOM 551 C CA . ILE A 1 70 ? -16.615 0.167 25.288 1.00 86.06 70 ILE A CA 1
ATOM 552 C C . ILE A 1 70 ? -17.844 -0.628 25.719 1.00 86.06 70 ILE A C 1
ATOM 554 O O . ILE A 1 70 ? -18.880 -0.560 25.061 1.00 86.06 70 ILE A O 1
ATOM 558 N N . CYS A 1 71 ? -17.736 -1.362 26.826 1.00 80.81 71 CYS A N 1
ATOM 559 C CA . CYS A 1 71 ? -18.839 -2.124 27.406 1.00 80.81 71 CYS A CA 1
ATOM 560 C C . CYS A 1 71 ? -19.483 -1.327 28.545 1.00 80.81 71 CYS A C 1
ATOM 562 O O . CYS A 1 71 ? -18.868 -1.105 29.591 1.00 80.81 71 CYS A O 1
ATOM 564 N N . LEU A 1 72 ? -20.726 -0.902 28.339 1.00 77.38 72 LEU A N 1
ATOM 565 C CA . LEU A 1 72 ? -21.525 -0.135 29.286 1.00 77.38 72 LEU A CA 1
ATOM 566 C C . LEU A 1 72 ? -22.693 -0.998 29.774 1.00 77.38 72 LEU A C 1
ATOM 568 O O . LEU A 1 72 ? -23.504 -1.473 28.979 1.00 77.38 72 LEU A O 1
ATOM 572 N N . GLU A 1 73 ? -22.769 -1.193 31.086 1.00 68.00 73 GLU A N 1
ATOM 573 C CA . GLU A 1 73 ? -23.883 -1.858 31.761 1.00 68.00 73 GLU A CA 1
ATOM 574 C C . GLU A 1 73 ? -24.445 -0.903 32.815 1.00 68.00 73 GLU A C 1
ATOM 576 O O . GLU A 1 73 ? -23.674 -0.267 33.540 1.00 68.00 73 GLU A O 1
ATOM 581 N N . ALA A 1 74 ? -25.770 -0.777 32.874 1.00 57.97 74 ALA A N 1
ATOM 582 C CA . ALA A 1 74 ? -26.437 0.050 33.869 1.00 57.97 74 ALA A CA 1
ATOM 583 C C . ALA A 1 74 ? -26.568 -0.691 35.200 1.00 57.97 74 ALA A C 1
ATOM 585 O O . ALA A 1 74 ? -27.051 -1.823 35.258 1.00 57.97 74 ALA A O 1
ATOM 586 N N . ASN A 1 75 ? -26.167 -0.037 36.287 1.00 48.94 75 ASN A N 1
ATOM 587 C CA . ASN A 1 75 ? -26.350 -0.573 37.629 1.00 48.94 75 ASN A CA 1
ATOM 588 C C . ASN A 1 75 ? -27.768 -0.263 38.148 1.00 48.94 75 ASN A C 1
ATOM 590 O O . ASN A 1 75 ? -28.207 0.886 38.126 1.00 48.94 75 ASN A O 1
ATOM 594 N N . SER A 1 76 ? -28.490 -1.266 38.651 1.00 42.56 76 SER A N 1
ATOM 595 C CA . SER A 1 76 ? -29.918 -1.176 39.007 1.00 42.56 76 SER A CA 1
ATOM 596 C C . SER A 1 76 ? -30.244 -0.355 40.269 1.00 42.56 76 SER A C 1
ATOM 598 O O . SER A 1 76 ? -31.387 -0.375 40.719 1.00 42.56 76 SER A O 1
ATOM 600 N N . ASN A 1 77 ? -29.271 0.339 40.874 1.00 40.56 77 ASN A N 1
ATOM 601 C CA . ASN A 1 77 ? -29.337 0.743 42.286 1.00 40.56 77 ASN A CA 1
ATOM 602 C C . ASN A 1 77 ? -29.144 2.242 42.604 1.00 40.56 77 ASN A C 1
ATOM 604 O O . ASN A 1 77 ? -28.855 2.561 43.757 1.00 40.56 77 ASN A O 1
ATOM 608 N N . SER A 1 78 ? -29.345 3.195 41.687 1.00 38.59 78 SER A N 1
ATOM 609 C CA . SER A 1 78 ? -29.412 4.610 42.109 1.00 38.59 78 SER A CA 1
ATOM 610 C C . SER A 1 78 ? -30.551 5.381 41.439 1.00 38.59 78 SER A C 1
ATOM 612 O O . SER A 1 78 ? -30.640 5.477 40.219 1.00 38.59 78 SER A O 1
ATOM 614 N N . GLN A 1 79 ? -31.475 5.876 42.272 1.00 38.88 79 GLN A N 1
ATOM 615 C CA . GLN A 1 79 ? -32.717 6.537 41.860 1.00 38.88 79 GLN A CA 1
ATOM 616 C C . GLN A 1 79 ? -32.673 8.069 41.888 1.00 38.88 79 GLN A C 1
ATOM 618 O O . GLN A 1 79 ? -33.681 8.679 41.562 1.00 38.88 79 GLN A O 1
ATOM 623 N N . ASN A 1 80 ? -31.567 8.725 42.241 1.00 39.12 80 ASN A N 1
ATOM 624 C CA . ASN A 1 80 ? -31.582 10.180 42.402 1.00 39.12 80 ASN A CA 1
ATOM 625 C C . ASN A 1 80 ? -30.315 10.828 41.842 1.00 39.12 80 ASN A C 1
ATOM 627 O O . ASN A 1 80 ? -29.291 10.838 42.514 1.00 39.12 80 ASN A O 1
ATOM 631 N N . GLU A 1 81 ? -30.440 11.322 40.604 1.00 33.81 81 GLU A N 1
ATOM 632 C CA . GLU A 1 81 ? -29.789 12.468 39.932 1.00 33.81 81 GLU A CA 1
ATOM 633 C C . GLU A 1 81 ? -29.575 12.154 38.433 1.00 33.81 81 GLU A C 1
ATOM 635 O O . GLU A 1 81 ? -29.362 10.991 38.089 1.00 33.81 81 GLU A O 1
ATOM 640 N N . PRO A 1 82 ? -29.568 13.146 37.514 1.00 37.62 82 PRO A N 1
ATOM 641 C CA . PRO A 1 82 ? -29.123 12.965 36.126 1.00 37.62 82 PRO A CA 1
ATOM 642 C C . PRO A 1 82 ? -27.586 12.856 36.061 1.00 37.62 82 PRO A C 1
ATOM 644 O O . PRO A 1 82 ? -26.921 13.484 35.238 1.00 37.62 82 PRO A O 1
ATOM 647 N N . ASN A 1 83 ? -27.019 12.083 36.984 1.00 36.88 83 ASN A N 1
ATOM 648 C CA . ASN A 1 83 ? -25.614 11.756 37.056 1.00 36.88 83 ASN A CA 1
ATOM 649 C C . ASN A 1 83 ? -25.365 10.573 36.130 1.00 36.88 83 ASN A C 1
ATOM 651 O O . ASN A 1 83 ? -26.048 9.553 36.203 1.00 36.88 83 ASN A O 1
ATOM 655 N N . TYR A 1 84 ? -24.309 10.666 35.329 1.00 43.28 84 TYR A N 1
ATOM 656 C CA . TYR A 1 84 ? -23.666 9.533 34.660 1.00 43.28 84 TYR A CA 1
ATOM 657 C C . TYR A 1 84 ? -23.000 8.588 35.685 1.00 43.28 84 TYR A C 1
ATOM 659 O O . TYR A 1 84 ? -21.845 8.204 35.537 1.00 43.28 84 TYR A O 1
ATOM 667 N N . GLY A 1 85 ? -23.696 8.297 36.786 1.00 33.00 85 GLY A N 1
ATOM 668 C CA . GLY A 1 85 ? -23.209 7.591 37.965 1.00 33.00 85 GLY A CA 1
ATOM 669 C C . GLY A 1 85 ? -23.552 6.106 37.988 1.00 33.00 85 GLY A C 1
ATOM 670 O O . GLY A 1 85 ? -23.287 5.460 38.992 1.00 33.00 85 GLY A O 1
ATOM 671 N N . ASN A 1 86 ? -24.130 5.557 36.915 1.00 41.75 86 ASN A N 1
ATOM 672 C CA . ASN A 1 86 ? -24.494 4.135 36.846 1.00 41.75 86 ASN A CA 1
ATOM 673 C C . ASN A 1 86 ? -23.839 3.372 35.685 1.00 41.75 86 ASN A C 1
ATOM 675 O O . ASN A 1 86 ? -24.127 2.192 35.511 1.00 41.75 86 ASN A O 1
ATOM 679 N N . THR A 1 87 ? -22.929 4.012 34.947 1.00 46.44 87 THR A N 1
ATOM 680 C CA . THR A 1 87 ? -21.854 3.356 34.195 1.00 46.44 87 THR A CA 1
ATOM 681 C C . THR A 1 87 ? -20.597 3.384 35.057 1.00 46.44 87 THR A C 1
ATOM 683 O O . THR A 1 87 ? -20.341 4.369 35.739 1.00 46.44 87 THR A O 1
ATOM 686 N N . ILE A 1 88 ? -19.770 2.338 35.008 1.00 55.44 88 ILE A N 1
ATOM 687 C CA . ILE A 1 88 ? -18.473 2.291 35.718 1.00 55.44 88 ILE A CA 1
ATOM 688 C C . ILE A 1 88 ? -17.557 3.477 35.326 1.00 55.44 88 ILE A C 1
ATO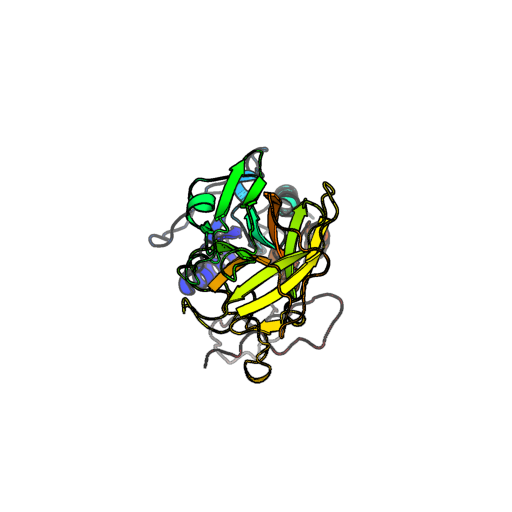M 690 O O . ILE A 1 88 ? -16.634 3.815 36.060 1.00 55.44 88 ILE A O 1
ATOM 694 N N . PHE A 1 89 ? -17.851 4.147 34.203 1.00 66.44 89 PHE A N 1
ATOM 695 C CA . PHE A 1 89 ? -17.195 5.372 33.753 1.00 66.44 89 PHE A CA 1
ATOM 696 C C . PHE A 1 89 ? -18.051 6.622 33.992 1.00 66.44 89 PHE A C 1
ATOM 698 O O . PHE A 1 89 ? -19.240 6.640 33.660 1.00 66.44 89 PHE A O 1
ATOM 705 N N . THR A 1 90 ? -17.416 7.696 34.467 1.00 71.00 90 THR A N 1
ATOM 706 C CA . THR A 1 90 ? -18.021 9.036 34.511 1.00 71.00 90 THR A CA 1
ATOM 707 C C . THR A 1 90 ? -18.151 9.627 33.102 1.00 71.00 90 THR A C 1
ATOM 709 O O . THR A 1 90 ? -17.412 9.262 32.184 1.00 71.00 90 THR A O 1
ATOM 712 N N . PHE A 1 91 ? -19.037 10.612 32.916 1.00 72.94 91 PHE A N 1
ATOM 713 C CA . PHE A 1 91 ? -19.167 11.336 31.640 1.00 72.94 91 PHE A CA 1
ATOM 714 C C . PHE A 1 91 ? -17.844 11.910 31.125 1.00 72.94 91 PHE A C 1
ATOM 716 O O . PHE A 1 91 ? -17.547 11.848 29.931 1.00 72.94 91 PHE A O 1
ATOM 723 N N . ASN A 1 92 ? -17.038 12.459 32.036 1.00 75.81 92 ASN A N 1
ATOM 724 C CA . ASN A 1 92 ? -15.745 13.044 31.702 1.00 75.81 92 ASN A CA 1
ATOM 725 C C . ASN A 1 92 ? -14.765 11.970 31.217 1.00 75.81 92 ASN A C 1
ATOM 727 O O . ASN A 1 92 ? -14.076 12.185 30.222 1.00 75.81 92 ASN A O 1
ATOM 731 N N . GLN A 1 93 ? -14.731 10.806 31.871 1.00 77.25 93 GLN A N 1
ATOM 732 C CA . GLN A 1 93 ? -13.912 9.671 31.437 1.00 77.25 93 GLN A CA 1
ATOM 733 C C . GLN A 1 93 ? -14.350 9.168 30.056 1.00 77.25 93 GLN A C 1
ATOM 735 O O . GLN A 1 93 ? -13.514 8.991 29.173 1.00 77.25 93 GLN A O 1
ATOM 740 N N . LEU A 1 94 ? -15.658 9.017 29.829 1.00 79.50 94 LEU A N 1
ATOM 741 C CA . LEU A 1 94 ? -16.198 8.600 28.535 1.00 79.50 94 LEU A CA 1
ATOM 742 C C . LEU A 1 94 ? -15.874 9.609 27.420 1.00 79.50 94 LEU A C 1
ATOM 744 O O . LEU A 1 94 ? -15.472 9.218 26.326 1.00 79.50 94 LEU A O 1
ATOM 748 N N . THR A 1 95 ? -15.989 10.906 27.704 1.00 81.81 95 THR A N 1
ATOM 749 C CA . THR A 1 95 ? -15.645 11.971 26.751 1.00 81.81 95 THR A CA 1
ATOM 750 C C . THR A 1 95 ? -14.158 11.941 26.396 1.00 81.81 95 THR A C 1
ATOM 752 O O . THR A 1 95 ? -13.822 12.002 25.215 1.00 81.81 95 THR A O 1
ATOM 755 N N . LYS A 1 96 ? -13.265 11.780 27.384 1.00 83.25 96 LYS A N 1
ATOM 756 C CA . LYS A 1 96 ? -11.817 11.629 27.150 1.00 83.25 96 LYS A CA 1
ATOM 757 C C . LYS A 1 96 ? -11.507 10.421 26.261 1.00 83.25 96 LYS A C 1
ATOM 759 O O . LYS A 1 96 ? -10.719 10.536 25.327 1.00 83.25 96 LYS A O 1
ATOM 764 N N . LEU A 1 97 ? -12.146 9.280 26.521 1.00 82.94 97 LEU A N 1
ATOM 765 C CA . LEU A 1 97 ? -11.977 8.060 25.725 1.00 82.94 97 LEU A CA 1
ATOM 766 C C . LEU A 1 97 ? -12.426 8.252 24.276 1.00 82.94 97 LEU A C 1
ATOM 768 O O . LEU A 1 97 ? -11.730 7.847 23.349 1.00 82.94 97 LEU A O 1
ATOM 772 N N . ILE A 1 98 ? -13.570 8.905 24.079 1.00 85.94 98 ILE A N 1
ATOM 773 C CA . ILE A 1 98 ? -14.084 9.199 22.743 1.00 85.94 98 ILE A CA 1
ATOM 774 C C . ILE A 1 98 ? -13.164 10.183 22.016 1.00 85.94 98 ILE A C 1
ATOM 776 O O . ILE A 1 98 ? -12.863 9.966 20.848 1.00 85.94 98 ILE A O 1
ATOM 780 N N . GLN A 1 99 ? -12.636 11.206 22.689 1.00 85.75 99 GLN A N 1
ATOM 781 C CA . GLN A 1 99 ? -11.649 12.118 22.097 1.00 85.75 99 GLN A CA 1
ATOM 782 C C . GLN A 1 99 ? -10.344 11.405 21.717 1.00 85.75 99 GLN A C 1
ATOM 784 O O . GLN A 1 99 ? -9.775 11.693 20.665 1.00 85.75 99 GLN A O 1
ATOM 789 N N . ALA A 1 100 ? -9.900 10.431 22.516 1.00 85.75 100 ALA A N 1
ATOM 790 C CA . ALA A 1 100 ? -8.697 9.649 22.235 1.00 85.75 100 ALA A CA 1
ATOM 791 C C . ALA A 1 100 ? -8.804 8.797 20.954 1.00 85.75 100 ALA A C 1
ATOM 793 O O . ALA A 1 100 ? -7.781 8.402 20.398 1.00 85.75 100 ALA A O 1
ATOM 794 N N . THR A 1 101 ? -10.014 8.585 20.415 1.00 86.75 101 THR A N 1
ATOM 795 C CA . THR A 1 101 ? -10.194 7.952 19.094 1.00 86.75 101 THR A CA 1
ATOM 796 C C . THR A 1 101 ? -9.512 8.730 17.965 1.00 86.75 101 THR A C 1
ATOM 798 O O . THR A 1 101 ? -9.173 8.139 16.947 1.00 86.75 101 THR A O 1
ATOM 801 N N . ALA A 1 102 ? -9.223 10.025 18.151 1.00 85.00 102 ALA A N 1
ATOM 802 C CA . ALA A 1 102 ? -8.449 10.818 17.197 1.00 85.00 102 ALA A CA 1
ATOM 803 C C . ALA A 1 102 ? -6.997 10.345 17.022 1.00 85.00 102 ALA A C 1
ATOM 805 O O . ALA A 1 102 ? -6.355 10.721 16.043 1.00 85.00 102 ALA A O 1
ATOM 806 N N . TYR A 1 103 ? -6.486 9.536 17.952 1.00 86.06 103 TYR A N 1
ATOM 807 C CA . TYR A 1 103 ? -5.160 8.930 17.864 1.00 86.06 103 TYR A CA 1
ATOM 808 C C . TYR A 1 103 ? -5.169 7.567 17.164 1.00 86.06 103 TYR A C 1
ATOM 810 O O . TYR A 1 103 ? -4.098 6.996 16.954 1.00 86.06 103 TYR A O 1
ATOM 818 N N . LEU A 1 104 ? -6.345 7.036 16.807 1.00 81.88 104 LEU A N 1
ATOM 819 C CA . LEU A 1 104 ? -6.436 5.783 16.068 1.00 81.88 104 LEU A CA 1
ATOM 820 C C . LEU A 1 104 ? -5.878 5.952 14.648 1.00 81.88 104 LEU A C 1
ATOM 822 O O . LEU A 1 104 ? -6.059 7.000 14.017 1.00 81.88 104 LEU A O 1
ATOM 826 N N . PRO A 1 105 ? -5.220 4.915 14.107 1.00 76.69 105 PRO A N 1
ATOM 827 C CA . PRO A 1 105 ? -4.820 4.914 12.711 1.00 76.69 105 PRO A CA 1
ATOM 828 C C . PRO A 1 105 ? -6.063 4.964 11.813 1.00 76.69 105 PRO A C 1
ATOM 830 O O . PRO A 1 105 ? -7.092 4.372 12.132 1.00 76.69 105 PRO A O 1
ATOM 833 N N . ASN A 1 106 ? -5.961 5.640 10.668 1.00 73.75 106 ASN A N 1
ATOM 834 C CA . ASN A 1 106 ? -7.050 5.729 9.693 1.00 73.75 106 ASN A CA 1
ATOM 835 C C . ASN A 1 106 ? -7.466 4.327 9.205 1.00 73.75 106 ASN A C 1
ATOM 837 O O . ASN A 1 106 ? -6.657 3.629 8.598 1.00 73.75 106 ASN A O 1
ATOM 841 N N . SER A 1 107 ? -8.725 3.935 9.429 1.00 71.56 107 SER A N 1
ATOM 842 C CA . SER A 1 107 ? -9.279 2.632 9.021 1.00 71.56 107 SER A CA 1
ATOM 843 C C . SER A 1 107 ? -9.357 2.423 7.508 1.00 71.56 107 SER A C 1
ATOM 845 O O . SER A 1 107 ? -9.339 1.280 7.041 1.00 71.56 107 SER A O 1
ATOM 847 N N . THR A 1 108 ? -9.441 3.512 6.738 1.00 80.31 108 THR A N 1
ATOM 848 C CA . THR A 1 108 ? -9.656 3.466 5.282 1.00 80.31 108 THR A CA 1
ATOM 849 C C . THR A 1 108 ? -8.377 3.196 4.488 1.00 80.31 108 THR A C 1
ATOM 851 O O . THR A 1 108 ? -8.416 2.948 3.277 1.00 80.31 108 THR A O 1
ATOM 854 N N . GLU A 1 109 ? -7.229 3.222 5.170 1.00 86.69 109 GLU A N 1
ATOM 855 C CA . GLU A 1 109 ? -5.905 3.057 4.587 1.00 86.69 109 GLU A CA 1
ATOM 856 C C . GLU A 1 109 ? -5.066 2.052 5.383 1.00 86.69 109 GLU A C 1
ATOM 858 O O . GLU A 1 109 ? -5.231 1.876 6.584 1.00 86.69 109 GLU A O 1
ATOM 863 N N . LYS A 1 110 ? -4.126 1.382 4.716 1.00 87.44 110 LYS A N 1
ATOM 864 C CA . LYS A 1 110 ? -3.169 0.483 5.375 1.00 87.44 110 LYS A CA 1
ATOM 865 C C . LYS A 1 110 ? -1.773 0.766 4.879 1.00 87.44 110 LYS A C 1
ATOM 867 O O . LYS A 1 110 ? -1.462 0.512 3.718 1.00 87.44 110 LYS A O 1
ATOM 872 N N . ILE A 1 111 ? -0.923 1.276 5.761 1.00 89.94 111 ILE A N 1
ATOM 873 C CA . ILE A 1 111 ? 0.488 1.499 5.455 1.00 89.94 111 ILE A CA 1
ATOM 874 C C . ILE A 1 111 ? 1.166 0.146 5.211 1.00 89.94 111 ILE A C 1
ATOM 876 O O . ILE A 1 111 ? 1.172 -0.718 6.084 1.00 89.94 111 ILE A O 1
ATOM 880 N N . LEU A 1 112 ? 1.743 -0.029 4.021 1.00 91.81 112 LEU A N 1
ATOM 881 C CA . LEU A 1 112 ? 2.538 -1.208 3.664 1.00 91.81 112 LEU A CA 1
ATOM 882 C C . LEU A 1 112 ? 4.028 -0.932 3.873 1.00 91.81 112 LEU A C 1
ATOM 884 O O . LEU A 1 112 ? 4.748 -1.754 4.428 1.00 91.81 112 LEU A O 1
ATOM 888 N N . PHE A 1 113 ? 4.478 0.255 3.459 1.00 92.69 113 PHE A N 1
ATOM 889 C CA . PHE A 1 113 ? 5.831 0.748 3.686 1.00 92.69 113 PHE A CA 1
ATOM 890 C C . PHE A 1 113 ? 5.774 2.236 4.043 1.00 92.69 113 PHE A C 1
ATOM 892 O O . PHE A 1 113 ? 5.293 3.044 3.248 1.00 92.69 113 PHE A O 1
ATOM 899 N N . ASN A 1 114 ? 6.287 2.603 5.219 1.00 91.81 114 ASN A N 1
ATOM 900 C CA . ASN A 1 114 ? 6.529 3.995 5.601 1.00 91.81 114 ASN A CA 1
ATOM 901 C C . ASN A 1 114 ? 8.035 4.256 5.588 1.00 91.81 114 ASN A C 1
ATOM 903 O O . ASN A 1 114 ? 8.753 3.804 6.475 1.00 91.81 114 ASN A O 1
ATOM 907 N N . PHE A 1 115 ? 8.523 4.984 4.587 1.00 92.88 115 PHE A N 1
ATOM 908 C CA . PHE A 1 115 ? 9.946 5.299 4.488 1.00 92.88 115 PHE A CA 1
ATOM 909 C C . PHE A 1 115 ? 10.327 6.588 5.226 1.00 92.88 115 PHE A C 1
ATOM 911 O O . PHE A 1 115 ? 11.516 6.893 5.340 1.00 92.88 115 PHE A O 1
ATOM 918 N N . THR A 1 116 ? 9.344 7.318 5.769 1.00 89.12 116 THR A N 1
ATOM 919 C CA . THR A 1 116 ? 9.596 8.521 6.578 1.00 89.12 116 THR A CA 1
ATOM 920 C C . THR A 1 116 ? 10.117 8.208 7.982 1.00 89.12 116 THR A C 1
ATOM 922 O O . THR A 1 116 ? 10.714 9.074 8.630 1.00 89.12 116 THR A O 1
ATOM 925 N N . GLU A 1 117 ? 9.959 6.951 8.400 1.00 84.00 117 GLU A N 1
ATOM 926 C CA . GLU A 1 117 ? 10.438 6.361 9.651 1.00 84.00 117 GLU A CA 1
ATOM 927 C C . GLU A 1 117 ? 11.249 5.090 9.332 1.00 84.00 117 GLU A C 1
ATOM 929 O O . GLU A 1 117 ? 10.780 3.964 9.517 1.00 84.00 117 GLU A O 1
ATOM 934 N N . PRO A 1 118 ? 12.460 5.240 8.761 1.00 71.38 118 PRO A N 1
ATOM 935 C CA . PRO A 1 118 ? 13.224 4.106 8.265 1.00 71.38 118 PRO A CA 1
ATOM 936 C C . PRO A 1 118 ? 13.675 3.195 9.411 1.00 71.38 118 PRO A C 1
ATOM 938 O O . PRO A 1 118 ? 14.241 3.648 10.404 1.00 71.38 118 PRO A O 1
ATOM 941 N N . ASN A 1 119 ? 13.506 1.888 9.226 1.00 74.75 119 ASN A N 1
ATOM 942 C CA . ASN A 1 119 ? 14.076 0.856 10.085 1.00 74.75 119 ASN A CA 1
ATOM 943 C C . ASN A 1 119 ? 14.877 -0.153 9.242 1.00 74.75 119 ASN A C 1
ATOM 945 O O . ASN A 1 119 ? 14.719 -0.231 8.021 1.00 74.75 119 ASN A O 1
ATOM 949 N N . LEU A 1 120 ? 15.773 -0.913 9.879 1.00 66.88 120 LEU A N 1
ATOM 950 C CA . LEU A 1 120 ? 16.674 -1.836 9.172 1.00 66.88 120 LEU A CA 1
ATOM 951 C C . LEU A 1 120 ? 15.925 -2.954 8.425 1.00 66.88 120 LEU A C 1
ATOM 953 O O . LEU A 1 120 ? 16.377 -3.372 7.357 1.00 66.88 120 LEU A O 1
ATOM 957 N N . ASN A 1 121 ? 14.764 -3.382 8.932 1.00 75.31 121 ASN A N 1
ATOM 958 C CA . ASN A 1 121 ? 13.930 -4.395 8.282 1.00 75.31 121 ASN A CA 1
ATOM 959 C C . ASN A 1 121 ? 13.364 -3.890 6.949 1.00 75.31 121 ASN A C 1
ATOM 961 O O . ASN A 1 121 ? 13.359 -4.632 5.974 1.00 75.31 121 ASN A O 1
ATOM 965 N N . LEU A 1 122 ? 12.982 -2.613 6.851 1.00 77.81 122 LEU A N 1
ATOM 966 C CA . LEU A 1 122 ? 12.497 -2.032 5.594 1.00 77.81 122 LEU A CA 1
ATOM 967 C C . LEU A 1 122 ? 13.548 -2.106 4.478 1.00 77.81 122 LEU A C 1
ATOM 969 O O . LEU A 1 122 ? 13.190 -2.344 3.328 1.00 77.81 122 LEU A O 1
ATOM 973 N N . LYS A 1 123 ? 14.842 -1.936 4.790 1.00 76.12 123 LYS A N 1
ATOM 974 C CA . LYS A 1 123 ? 15.910 -2.009 3.778 1.00 76.12 123 LYS A CA 1
ATOM 975 C C . LYS A 1 123 ? 16.129 -3.438 3.280 1.00 76.12 123 LYS A C 1
ATOM 977 O O . LYS A 1 123 ? 16.279 -3.637 2.080 1.00 76.12 123 LYS A O 1
ATOM 982 N N . SER A 1 124 ? 16.160 -4.423 4.179 1.00 82.38 124 SER A N 1
ATOM 983 C CA . SER A 1 124 ? 16.476 -5.818 3.828 1.00 82.38 124 SER A CA 1
ATOM 984 C C . SER A 1 124 ? 15.402 -6.493 2.968 1.00 82.38 124 SER A C 1
ATOM 986 O O . SER A 1 124 ? 15.673 -7.522 2.344 1.00 82.38 124 SER A O 1
ATOM 988 N N . MET A 1 125 ? 14.204 -5.906 2.906 1.00 90.19 125 MET A N 1
ATOM 989 C CA . MET A 1 125 ? 13.116 -6.395 2.071 1.00 90.19 125 MET A CA 1
ATOM 990 C C . MET A 1 125 ? 13.341 -6.149 0.583 1.00 90.19 125 MET A C 1
ATOM 992 O O . MET A 1 125 ? 12.910 -6.986 -0.197 1.00 90.19 125 MET A O 1
ATOM 996 N N . TRP A 1 126 ? 13.991 -5.059 0.170 1.00 95.00 126 TRP A N 1
ATOM 997 C CA . TRP A 1 126 ? 14.097 -4.682 -1.245 1.00 95.00 126 TRP A CA 1
ATOM 998 C C . TRP A 1 126 ? 15.424 -5.137 -1.860 1.00 95.00 126 TRP A C 1
ATOM 1000 O O . TRP A 1 126 ? 16.493 -4.883 -1.311 1.00 95.00 126 TRP A O 1
ATOM 1010 N N . GLY A 1 127 ? 15.360 -5.776 -3.027 1.00 94.00 127 GLY A N 1
ATOM 1011 C CA . GLY A 1 127 ? 16.524 -6.234 -3.786 1.00 94.00 127 GLY A CA 1
ATOM 1012 C C . GLY A 1 127 ? 16.417 -5.896 -5.271 1.00 94.00 127 GLY A C 1
ATOM 1013 O O . GLY A 1 127 ? 15.315 -5.779 -5.806 1.00 94.00 127 GLY A O 1
ATOM 1014 N N . ALA A 1 128 ? 17.564 -5.730 -5.927 1.00 94.94 128 ALA A N 1
ATOM 1015 C CA . ALA A 1 128 ? 17.637 -5.471 -7.361 1.00 94.94 128 ALA A CA 1
ATOM 1016 C C . ALA A 1 128 ? 17.251 -6.716 -8.180 1.00 94.94 128 ALA A C 1
ATOM 1018 O O . ALA A 1 128 ? 17.622 -7.842 -7.842 1.00 94.94 128 ALA A O 1
ATOM 1019 N N . VAL A 1 129 ? 16.508 -6.497 -9.262 1.00 92.75 129 VAL A N 1
ATOM 1020 C CA . VAL A 1 129 ? 16.123 -7.485 -10.276 1.00 92.75 129 VAL A CA 1
ATOM 1021 C C . VAL A 1 129 ? 16.282 -6.796 -11.632 1.00 92.75 129 VAL A C 1
ATOM 1023 O O . VAL A 1 129 ? 15.326 -6.252 -12.180 1.00 92.75 129 VAL A O 1
ATOM 1026 N N . ASP A 1 130 ? 17.510 -6.745 -12.133 1.00 92.81 130 ASP A N 1
ATOM 1027 C CA . ASP A 1 130 ? 17.872 -6.010 -13.351 1.00 92.81 130 ASP A CA 1
ATOM 1028 C C . ASP A 1 130 ? 17.995 -6.945 -14.574 1.00 92.81 130 ASP A C 1
ATOM 1030 O O . ASP A 1 130 ? 17.786 -8.158 -14.482 1.00 92.81 130 ASP A O 1
ATOM 1034 N N . ASP A 1 131 ? 18.336 -6.387 -15.736 1.00 83.19 131 ASP A N 1
ATOM 1035 C CA . ASP A 1 131 ? 18.413 -7.083 -17.032 1.00 83.19 131 ASP A CA 1
ATOM 1036 C C . ASP A 1 131 ? 19.644 -7.995 -17.233 1.00 83.19 131 ASP A C 1
ATOM 1038 O O . ASP A 1 131 ? 19.825 -8.586 -18.303 1.00 83.19 131 ASP A O 1
ATOM 1042 N N . VAL A 1 132 ? 20.447 -8.191 -16.186 1.00 76.62 132 VAL A N 1
ATOM 1043 C CA . VAL A 1 132 ? 21.734 -8.906 -16.227 1.00 76.62 132 VAL A CA 1
ATOM 1044 C C . VAL A 1 132 ? 21.606 -10.369 -16.662 1.00 76.62 132 VAL A C 1
ATOM 1046 O O . VAL A 1 132 ? 22.494 -10.893 -17.330 1.00 76.62 132 VAL A O 1
ATOM 1049 N N . VAL A 1 133 ? 20.485 -11.037 -16.362 1.00 74.88 133 VAL A N 1
ATOM 1050 C CA . VAL A 1 133 ? 20.258 -12.444 -16.765 1.00 74.88 133 VAL A CA 1
ATOM 1051 C C . VAL A 1 133 ? 20.278 -12.615 -18.290 1.00 74.88 133 VAL A C 1
ATOM 1053 O O . VAL A 1 133 ? 20.684 -13.663 -18.783 1.00 74.88 133 VAL A O 1
ATOM 1056 N N . MET A 1 134 ? 19.886 -11.579 -19.038 1.00 71.50 134 MET A N 1
ATOM 1057 C CA . MET A 1 134 ? 19.898 -11.580 -20.505 1.00 71.50 134 MET A CA 1
ATOM 1058 C C . MET A 1 134 ? 21.168 -10.938 -21.095 1.00 71.50 134 MET A C 1
ATOM 1060 O O . MET A 1 134 ? 21.237 -10.735 -22.304 1.00 71.50 134 MET A O 1
ATOM 1064 N N . GLY A 1 135 ? 22.170 -10.632 -20.260 1.00 78.00 135 GLY A N 1
ATOM 1065 C CA . GLY A 1 135 ? 23.428 -9.983 -20.652 1.00 78.00 135 GLY A CA 1
ATOM 1066 C C . GLY A 1 135 ? 23.423 -8.457 -20.541 1.00 78.00 135 GLY A C 1
ATOM 1067 O O . GLY A 1 135 ? 24.448 -7.832 -20.823 1.00 78.00 135 GLY A O 1
ATOM 1068 N N . GLY A 1 136 ? 22.301 -7.863 -20.118 1.00 84.94 136 GLY A N 1
ATOM 1069 C CA . GLY A 1 136 ? 22.180 -6.430 -19.881 1.00 84.94 136 GLY A CA 1
ATOM 1070 C C . GLY A 1 136 ? 23.145 -5.929 -18.805 1.00 84.94 136 GLY A C 1
ATOM 1071 O O . GLY A 1 136 ? 23.658 -6.689 -17.981 1.00 84.94 136 GLY A O 1
ATOM 1072 N N . VAL A 1 137 ? 23.430 -4.631 -18.850 1.00 92.19 137 VAL A N 1
ATOM 1073 C CA . VAL A 1 137 ? 24.390 -3.970 -17.950 1.00 92.19 137 VAL A CA 1
ATOM 1074 C C . VAL A 1 137 ? 23.722 -2.900 -17.088 1.00 92.19 137 VAL A C 1
ATOM 1076 O O . VAL A 1 137 ? 24.397 -2.024 -16.547 1.00 92.19 137 VAL A O 1
ATOM 1079 N N . SER A 1 138 ? 22.391 -2.946 -16.969 1.00 95.31 138 SER A N 1
ATOM 1080 C CA . SER A 1 138 ? 21.671 -2.064 -16.058 1.00 95.31 138 SER A CA 1
ATOM 1081 C C . SER A 1 138 ? 21.937 -2.476 -14.614 1.00 95.31 138 SER A C 1
ATOM 1083 O O . SER A 1 138 ? 22.087 -3.655 -14.292 1.00 95.31 138 SER A O 1
ATOM 1085 N N . GLN A 1 139 ? 21.972 -1.489 -13.728 1.00 95.69 139 GLN A N 1
ATOM 1086 C CA . GLN A 1 139 ? 22.197 -1.698 -12.308 1.00 95.69 139 GLN A CA 1
ATOM 1087 C C . GLN A 1 139 ? 21.273 -0.795 -11.510 1.00 95.69 139 GLN A C 1
ATOM 1089 O O . GLN A 1 139 ? 21.252 0.420 -11.718 1.00 95.69 139 GLN A O 1
ATOM 1094 N N . SER A 1 140 ? 20.560 -1.366 -10.548 1.00 96.38 140 SER A N 1
ATOM 1095 C CA . SER A 1 140 ? 19.741 -0.614 -9.611 1.00 96.38 140 SER A CA 1
ATOM 1096 C C . SER A 1 140 ? 20.034 -0.933 -8.155 1.00 96.38 140 SER A C 1
ATOM 1098 O O . SER A 1 140 ? 20.727 -1.883 -7.795 1.00 96.38 140 SER A O 1
ATOM 1100 N N . SER A 1 141 ? 19.518 -0.071 -7.287 1.00 96.06 141 SER A N 1
ATOM 1101 C CA . SER A 1 141 ? 19.566 -0.251 -5.847 1.00 96.06 141 SER A CA 1
ATOM 1102 C C . SER A 1 141 ? 18.348 0.383 -5.190 1.00 96.06 141 SER A C 1
ATOM 1104 O O . SER A 1 141 ? 17.731 1.304 -5.737 1.00 96.06 141 SER A O 1
ATOM 1106 N N . PHE A 1 142 ? 18.031 -0.105 -3.992 1.00 96.00 142 PHE A N 1
ATOM 1107 C CA . PHE A 1 142 ? 17.069 0.516 -3.096 1.00 96.00 142 PHE A CA 1
ATOM 1108 C C . PHE A 1 142 ? 17.770 0.931 -1.803 1.00 96.00 142 PHE A C 1
ATOM 1110 O O . PHE A 1 142 ? 18.336 0.097 -1.095 1.00 96.00 142 PHE A O 1
ATOM 1117 N N . ASN A 1 143 ? 17.750 2.224 -1.493 1.00 93.56 143 ASN A N 1
ATOM 1118 C CA . ASN A 1 143 ? 18.396 2.777 -0.305 1.00 93.56 143 ASN A CA 1
ATOM 1119 C C . ASN A 1 143 ? 17.400 3.550 0.555 1.00 93.56 143 ASN A C 1
ATOM 1121 O O . ASN A 1 143 ? 16.445 4.120 0.042 1.00 93.56 143 ASN A O 1
ATOM 1125 N N . LEU A 1 144 ? 17.645 3.603 1.864 1.00 92.50 144 LEU A N 1
ATOM 1126 C CA . LEU A 1 144 ? 16.901 4.465 2.780 1.00 92.50 144 LEU A CA 1
ATOM 1127 C C . LEU A 1 144 ? 17.774 5.672 3.118 1.00 92.50 144 LEU A C 1
ATOM 1129 O O . LEU A 1 144 ? 18.865 5.501 3.660 1.00 92.50 144 LEU A O 1
ATOM 1133 N N . ALA A 1 145 ? 17.315 6.875 2.789 1.00 89.50 145 ALA A N 1
ATOM 1134 C CA . ALA A 1 145 ? 17.995 8.116 3.148 1.00 89.50 145 ALA A CA 1
ATOM 1135 C C . ALA A 1 145 ? 16.998 9.275 3.196 1.00 89.50 145 ALA A C 1
ATOM 1137 O O . ALA A 1 145 ? 15.976 9.246 2.518 1.00 89.50 145 ALA A O 1
ATOM 1138 N N . TYR A 1 146 ? 17.297 10.302 3.995 1.00 87.38 146 TYR A N 1
ATOM 1139 C CA . TYR A 1 146 ? 16.498 11.534 4.069 1.00 87.38 146 TYR A CA 1
ATOM 1140 C C . TYR A 1 146 ? 14.995 11.303 4.311 1.00 87.38 146 TYR A C 1
ATOM 1142 O O . TYR A 1 146 ? 14.168 12.015 3.752 1.00 87.38 146 TYR A O 1
ATOM 1150 N N . ARG A 1 147 ? 14.639 10.310 5.145 1.00 90.19 147 ARG A N 1
ATOM 1151 C CA . ARG A 1 147 ? 13.239 9.924 5.426 1.00 90.19 147 ARG A CA 1
ATOM 1152 C C . ARG A 1 147 ? 12.470 9.490 4.163 1.00 90.19 147 ARG A C 1
ATOM 1154 O O . ARG A 1 147 ? 11.282 9.768 4.025 1.00 90.19 147 ARG A O 1
ATOM 1161 N N . GLN A 1 148 ? 13.164 8.843 3.225 1.00 93.31 148 GLN A N 1
ATOM 1162 C CA . GLN A 1 148 ? 12.617 8.344 1.965 1.00 93.31 148 GLN A CA 1
ATOM 1163 C C . GLN A 1 148 ? 13.276 7.017 1.561 1.00 93.31 148 GLN A C 1
ATOM 1165 O O . GLN A 1 148 ? 14.429 6.732 1.902 1.00 93.31 148 GLN A O 1
ATOM 1170 N N . GLY A 1 149 ? 12.542 6.216 0.792 1.00 95.38 149 GLY A N 1
ATOM 1171 C CA . GLY A 1 149 ? 13.079 5.114 0.004 1.00 95.38 149 GLY A CA 1
ATOM 1172 C C . GLY A 1 149 ? 13.560 5.652 -1.338 1.00 95.38 149 GLY A C 1
ATOM 1173 O O . GLY A 1 149 ? 12.876 6.454 -1.964 1.00 95.38 149 GLY A O 1
ATOM 1174 N N . ILE A 1 150 ? 14.744 5.250 -1.781 1.00 97.19 150 ILE A N 1
ATOM 1175 C CA . ILE A 1 150 ? 15.380 5.744 -3.001 1.00 97.19 150 ILE A CA 1
ATOM 1176 C C . ILE A 1 150 ? 15.628 4.554 -3.914 1.00 97.19 150 ILE A C 1
ATOM 1178 O O . ILE A 1 150 ? 16.550 3.773 -3.681 1.00 97.19 150 ILE A O 1
ATOM 1182 N N . PHE A 1 151 ? 14.814 4.448 -4.959 1.00 98.00 151 PHE A N 1
ATOM 1183 C CA . PHE A 1 151 ? 15.059 3.566 -6.090 1.00 98.00 151 PHE A CA 1
ATOM 1184 C C . PHE A 1 151 ? 15.871 4.336 -7.134 1.00 98.00 151 PHE A C 1
ATOM 1186 O O . PHE A 1 151 ? 15.396 5.317 -7.706 1.00 98.00 151 PHE A O 1
ATOM 1193 N N . SER A 1 152 ? 17.118 3.933 -7.355 1.00 98.06 152 SER A N 1
ATOM 1194 C CA . SER A 1 152 ? 18.013 4.622 -8.288 1.00 98.06 152 SER A CA 1
ATOM 1195 C C . SER A 1 152 ? 19.060 3.690 -8.863 1.00 98.06 152 SER A C 1
ATOM 1197 O O . SER A 1 152 ? 19.400 2.671 -8.254 1.00 98.06 152 SER A O 1
ATOM 1199 N N . GLY A 1 153 ? 19.622 4.085 -9.995 1.00 97.50 153 GLY A N 1
ATOM 1200 C CA . GLY A 1 153 ? 20.634 3.303 -10.676 1.00 97.50 153 GLY A CA 1
ATOM 1201 C C . GLY A 1 153 ? 20.990 3.874 -12.035 1.00 97.50 153 GLY A C 1
ATOM 1202 O O . GLY A 1 153 ? 20.684 5.031 -12.329 1.00 97.50 153 GLY A O 1
ATOM 1203 N N . TYR A 1 154 ? 21.605 3.027 -12.849 1.00 97.50 154 TYR A N 1
ATOM 1204 C CA . TYR A 1 154 ? 21.931 3.283 -14.242 1.00 97.50 154 TYR A CA 1
ATOM 1205 C C . TYR A 1 154 ? 21.205 2.255 -15.111 1.00 97.50 154 TYR A C 1
ATOM 1207 O O . TYR A 1 154 ? 21.322 1.055 -14.870 1.00 97.50 154 TYR A O 1
ATOM 1215 N N . VAL A 1 155 ? 20.444 2.709 -16.106 1.00 96.62 155 VAL A N 1
ATOM 1216 C CA . VAL A 1 155 ? 19.780 1.828 -17.077 1.00 96.62 155 VAL A CA 1
ATOM 1217 C C . VAL A 1 155 ? 20.458 1.953 -18.439 1.00 96.62 155 VAL A C 1
ATOM 1219 O O . VAL A 1 155 ? 20.659 3.063 -18.929 1.00 96.62 155 VAL A O 1
ATOM 1222 N N . SER A 1 156 ? 20.812 0.824 -19.052 1.00 95.88 156 SER A N 1
ATOM 1223 C CA . SER A 1 156 ? 21.429 0.771 -20.383 1.00 95.88 156 SER A CA 1
ATOM 1224 C C . SER A 1 156 ? 20.534 0.032 -21.372 1.00 95.88 156 SER A C 1
ATOM 1226 O O . SER A 1 156 ? 19.711 -0.792 -20.988 1.00 95.88 156 SER A O 1
ATOM 1228 N N . THR A 1 157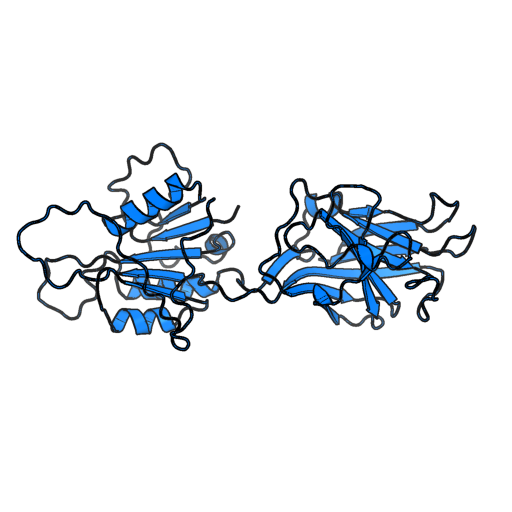 ? 20.703 0.320 -22.659 1.00 94.00 157 THR A N 1
ATOM 1229 C CA . THR A 1 157 ? 20.124 -0.469 -23.759 1.00 94.00 157 THR A CA 1
ATOM 1230 C C . THR A 1 157 ? 21.124 -1.424 -24.401 1.00 94.00 157 THR A C 1
ATOM 1232 O O . THR A 1 157 ? 20.776 -2.111 -25.362 1.00 94.00 157 THR A O 1
ATOM 1235 N N . ASP A 1 158 ? 22.357 -1.461 -23.898 1.00 92.25 158 ASP A N 1
ATOM 1236 C CA . ASP A 1 158 ? 23.397 -2.363 -24.380 1.00 92.25 158 ASP A CA 1
ATOM 1237 C C . ASP A 1 158 ? 23.038 -3.820 -24.068 1.00 92.25 158 ASP A C 1
ATOM 1239 O O . ASP A 1 158 ? 22.326 -4.112 -23.105 1.00 92.25 158 ASP A O 1
ATOM 1243 N N . ASN A 1 159 ? 23.535 -4.747 -24.891 1.00 89.81 159 ASN A N 1
ATOM 1244 C CA . ASN A 1 159 ? 23.343 -6.195 -24.735 1.00 89.81 159 ASN A CA 1
ATOM 1245 C C . ASN A 1 159 ? 21.872 -6.636 -24.614 1.00 89.81 159 ASN A C 1
ATOM 1247 O O . ASN A 1 159 ? 21.540 -7.512 -23.820 1.00 89.81 159 ASN A O 1
ATOM 1251 N N . ASN A 1 160 ? 20.979 -6.027 -25.402 1.00 84.94 160 ASN A N 1
ATOM 1252 C CA . ASN A 1 160 ? 19.527 -6.255 -25.332 1.00 84.94 160 ASN A CA 1
ATOM 1253 C C . ASN A 1 160 ? 18.906 -5.921 -23.963 1.00 84.94 160 ASN A C 1
ATOM 1255 O O . ASN A 1 160 ? 17.800 -6.373 -23.658 1.00 84.94 160 ASN A O 1
ATOM 1259 N N . GLY A 1 161 ? 19.605 -5.121 -23.157 1.00 87.69 161 GLY A N 1
ATOM 1260 C CA . GLY A 1 161 ? 19.087 -4.566 -21.924 1.00 87.69 161 GLY A CA 1
ATOM 1261 C C . GLY A 1 161 ? 17.995 -3.527 -22.167 1.00 87.69 161 GLY A C 1
ATOM 1262 O O . GLY A 1 161 ? 17.492 -3.305 -23.276 1.00 87.69 161 GLY A O 1
ATOM 1263 N N . GLY A 1 162 ? 17.627 -2.861 -21.089 1.00 92.19 162 GLY A N 1
ATOM 1264 C CA . GLY A 1 162 ? 16.663 -1.776 -21.111 1.00 92.19 162 GLY A CA 1
ATOM 1265 C C . GLY A 1 162 ? 15.732 -1.796 -19.921 1.00 92.19 162 GLY A C 1
ATOM 1266 O O . GLY A 1 162 ? 14.654 -1.214 -20.020 1.00 92.19 162 GLY A O 1
ATOM 1267 N N . PHE A 1 163 ? 16.073 -2.469 -18.820 1.00 94.94 163 PHE A N 1
ATOM 1268 C CA . PHE A 1 163 ? 15.320 -2.287 -17.588 1.00 94.94 163 PHE A CA 1
ATOM 1269 C C . PHE A 1 163 ? 16.181 -2.410 -16.338 1.00 94.94 163 PHE A C 1
ATOM 1271 O O . PHE A 1 163 ? 17.138 -3.174 -16.264 1.00 94.94 163 PHE A O 1
ATOM 1278 N N . ALA A 1 164 ? 15.760 -1.663 -15.329 1.00 96.94 164 ALA A N 1
ATOM 1279 C CA . ALA A 1 164 ? 16.314 -1.666 -13.993 1.00 96.94 164 ALA A CA 1
ATOM 1280 C C . ALA A 1 164 ? 15.136 -1.760 -13.018 1.00 96.94 164 ALA A C 1
ATOM 1282 O O . ALA A 1 164 ? 14.118 -1.084 -13.221 1.00 96.94 164 ALA A O 1
ATOM 1283 N N . SER A 1 165 ? 15.207 -2.618 -12.000 1.00 97.12 165 SER A N 1
ATOM 1284 C CA . SER A 1 165 ? 14.070 -2.809 -11.095 1.00 97.12 165 SER A CA 1
ATOM 1285 C C . SER A 1 165 ? 14.459 -3.249 -9.693 1.00 97.12 165 SER A C 1
ATOM 1287 O O . SER A 1 165 ? 15.461 -3.920 -9.487 1.00 97.12 165 SER A O 1
ATOM 1289 N N . VAL A 1 166 ? 13.614 -2.906 -8.725 1.00 97.50 166 VAL A N 1
ATOM 1290 C CA . VAL A 1 166 ? 13.737 -3.339 -7.331 1.00 97.50 166 VAL A CA 1
ATOM 1291 C C . VAL A 1 166 ? 12.453 -4.022 -6.899 1.00 97.50 166 VAL A C 1
ATOM 1293 O O . VAL A 1 166 ? 11.358 -3.526 -7.162 1.00 97.50 166 VAL A O 1
ATOM 1296 N N . ARG A 1 167 ? 12.579 -5.167 -6.234 1.00 96.62 167 ARG A N 1
ATOM 1297 C CA . ARG A 1 167 ? 11.466 -6.005 -5.787 1.00 96.62 167 ARG A CA 1
ATOM 1298 C C . ARG A 1 167 ? 11.628 -6.344 -4.311 1.00 96.62 167 ARG A C 1
ATOM 1300 O O . ARG A 1 167 ? 12.741 -6.588 -3.848 1.00 96.62 167 ARG A O 1
ATOM 1307 N N . THR A 1 168 ? 10.523 -6.380 -3.576 1.00 95.50 168 THR A N 1
ATOM 1308 C CA . THR A 1 168 ? 10.515 -6.923 -2.221 1.00 95.50 168 THR A CA 1
ATOM 1309 C C . THR A 1 168 ? 10.735 -8.433 -2.262 1.00 95.50 168 THR A C 1
ATOM 1311 O O . THR A 1 168 ? 10.242 -9.112 -3.165 1.00 95.50 168 THR A O 1
ATOM 1314 N N . ARG A 1 169 ? 11.369 -9.011 -1.240 1.00 93.31 169 ARG A N 1
ATOM 1315 C CA . ARG A 1 169 ? 11.175 -10.434 -0.935 1.00 93.31 169 ARG A CA 1
ATOM 1316 C C . ARG A 1 169 ? 9.677 -10.724 -0.859 1.00 93.31 169 ARG A C 1
ATOM 1318 O O . ARG A 1 169 ? 8.879 -9.823 -0.568 1.00 93.31 169 ARG A O 1
ATOM 1325 N N . ASN A 1 170 ? 9.302 -11.967 -1.138 1.00 93.69 170 ASN A N 1
ATOM 1326 C CA . ASN A 1 170 ? 7.928 -12.364 -0.889 1.00 93.69 170 ASN A CA 1
ATOM 1327 C C . ASN A 1 170 ? 7.631 -12.189 0.604 1.00 93.69 170 ASN A C 1
ATOM 1329 O O . ASN A 1 170 ? 8.491 -12.476 1.438 1.00 93.69 170 ASN A O 1
ATOM 1333 N N . PHE A 1 171 ? 6.441 -11.691 0.928 1.00 90.81 171 PHE A N 1
ATOM 1334 C CA . PHE A 1 171 ? 5.972 -11.678 2.307 1.00 90.81 171 PHE A CA 1
ATOM 1335 C C . PHE A 1 171 ? 5.843 -13.125 2.800 1.00 90.81 171 PHE A C 1
ATOM 1337 O O . PHE A 1 171 ? 5.384 -13.987 2.048 1.00 90.81 171 PHE A O 1
ATOM 1344 N N . ASP A 1 172 ? 6.235 -13.386 4.052 1.00 86.94 172 ASP A N 1
ATOM 1345 C CA . ASP A 1 172 ? 6.177 -14.732 4.648 1.00 86.94 172 ASP A CA 1
ATOM 1346 C C . ASP A 1 172 ? 4.753 -15.308 4.610 1.00 86.94 172 ASP A C 1
ATOM 1348 O O . ASP A 1 172 ? 4.543 -16.506 4.440 1.00 86.94 172 ASP A O 1
ATOM 1352 N N . SER A 1 173 ? 3.758 -14.429 4.732 1.00 88.81 173 SER A N 1
ATOM 1353 C CA . SER A 1 173 ? 2.354 -14.703 4.442 1.00 88.81 173 SER A CA 1
ATOM 1354 C C . SER A 1 173 ? 1.829 -13.636 3.487 1.00 88.81 173 SER A C 1
ATOM 1356 O O . SER A 1 173 ? 2.181 -12.462 3.655 1.00 88.81 173 SER A O 1
ATOM 1358 N N . PRO A 1 174 ? 1.006 -14.003 2.488 1.00 91.75 174 PRO A N 1
ATOM 1359 C CA . PRO A 1 174 ? 0.468 -13.024 1.561 1.00 91.75 174 PRO A CA 1
ATOM 1360 C C . PRO A 1 174 ? -0.383 -11.995 2.306 1.00 91.75 174 PRO A C 1
ATOM 1362 O O . PRO A 1 174 ? -1.107 -12.319 3.248 1.00 91.75 174 PRO A O 1
ATOM 1365 N N . LEU A 1 175 ? -0.283 -10.740 1.883 1.00 92.38 175 LEU A N 1
ATOM 1366 C CA . LEU A 1 175 ? -1.075 -9.667 2.456 1.00 92.38 175 LEU A CA 1
ATOM 1367 C C . LEU A 1 175 ? -2.491 -9.721 1.889 1.00 92.38 175 LEU A C 1
ATOM 1369 O O . LEU A 1 175 ? -2.683 -9.582 0.681 1.00 92.38 175 LEU A O 1
ATOM 1373 N N . ASP A 1 176 ? -3.461 -9.849 2.787 1.00 91.81 176 ASP A N 1
ATOM 1374 C CA . ASP A 1 176 ? -4.868 -9.662 2.463 1.00 91.81 176 ASP A CA 1
ATOM 1375 C C . ASP A 1 176 ? -5.207 -8.165 2.438 1.00 91.81 176 ASP A C 1
ATOM 1377 O O . ASP A 1 176 ? -5.038 -7.440 3.434 1.00 91.81 176 ASP A O 1
ATOM 1381 N N . LEU A 1 177 ? -5.621 -7.710 1.256 1.00 93.38 177 LEU A N 1
ATOM 1382 C CA . LEU A 1 177 ? -6.100 -6.373 0.940 1.00 93.38 177 LEU A CA 1
ATOM 1383 C C . LEU A 1 177 ? -7.487 -6.421 0.271 1.00 93.38 177 LEU A C 1
ATOM 1385 O O . LEU A 1 177 ? -7.837 -5.477 -0.439 1.00 93.38 177 LEU A O 1
ATOM 1389 N N . SER A 1 178 ? -8.275 -7.484 0.481 1.00 90.88 178 SER A N 1
ATOM 1390 C CA . SER A 1 178 ? -9.615 -7.653 -0.106 1.00 90.88 178 SER A CA 1
ATOM 1391 C C . SER A 1 178 ? -10.562 -6.499 0.213 1.00 90.88 178 SER A C 1
ATOM 1393 O O . SER A 1 178 ? -11.410 -6.146 -0.600 1.00 90.88 178 SER A O 1
ATOM 1395 N N . ASP A 1 179 ? -10.385 -5.892 1.386 1.00 88.31 179 ASP A N 1
ATOM 1396 C CA . ASP A 1 179 ? -11.178 -4.758 1.846 1.00 88.31 179 ASP A CA 1
ATOM 1397 C C . ASP A 1 179 ? -10.826 -3.440 1.132 1.00 88.31 179 ASP A C 1
ATOM 1399 O O . ASP A 1 179 ? -11.562 -2.479 1.307 1.00 88.31 179 ASP A O 1
ATOM 1403 N N . TYR A 1 180 ? -9.728 -3.345 0.368 1.00 92.06 180 TYR A N 1
ATOM 1404 C CA . TYR A 1 180 ? -9.223 -2.093 -0.222 1.00 92.06 180 TYR A CA 1
ATOM 1405 C C . TYR A 1 180 ? -9.499 -1.999 -1.731 1.00 92.06 180 TYR A C 1
ATOM 1407 O O . TYR A 1 180 ? -9.664 -2.999 -2.424 1.00 92.06 180 TYR A O 1
ATOM 1415 N N . GLN A 1 181 ? -9.488 -0.777 -2.272 1.00 94.25 181 GLN A N 1
ATOM 1416 C CA . GLN A 1 181 ? -9.716 -0.516 -3.702 1.00 94.25 181 GLN A CA 1
ATOM 1417 C C . GLN A 1 181 ? -8.427 -0.476 -4.532 1.00 94.25 181 GLN A C 1
ATOM 1419 O O . GLN A 1 181 ? -8.467 -0.647 -5.755 1.00 94.25 181 GLN A O 1
ATOM 1424 N N . GLY A 1 182 ? -7.282 -0.211 -3.902 1.00 96.88 182 GLY A N 1
ATOM 1425 C CA . GLY A 1 182 ? -6.020 -0.087 -4.618 1.00 96.88 182 GLY A CA 1
ATOM 1426 C C . GLY A 1 182 ? -4.817 0.238 -3.743 1.00 96.88 182 GLY A C 1
ATOM 1427 O O . GLY A 1 182 ? -4.909 0.310 -2.517 1.00 96.88 182 GLY A O 1
ATOM 1428 N N . ILE A 1 183 ? -3.684 0.472 -4.408 1.00 98.25 183 ILE A N 1
ATOM 1429 C CA . ILE A 1 183 ? -2.424 0.926 -3.808 1.00 98.25 183 ILE A CA 1
ATOM 1430 C C . ILE A 1 183 ? -2.205 2.406 -4.117 1.00 98.25 183 ILE A C 1
ATOM 1432 O O . ILE A 1 183 ? -2.424 2.857 -5.237 1.00 98.25 183 ILE A O 1
ATOM 1436 N N . GLU A 1 184 ? -1.743 3.168 -3.136 1.00 98.38 184 GLU A N 1
ATOM 1437 C CA . GLU A 1 184 ? -1.301 4.547 -3.287 1.00 98.38 184 GLU A CA 1
ATOM 1438 C C . GLU A 1 184 ? 0.207 4.639 -3.024 1.00 98.38 184 GLU A C 1
ATOM 1440 O O . GLU A 1 184 ? 0.713 4.131 -2.019 1.00 98.38 184 GLU A O 1
ATOM 1445 N N . LEU A 1 185 ? 0.923 5.293 -3.940 1.00 98.44 185 LEU A N 1
ATOM 1446 C CA . LEU A 1 185 ? 2.342 5.608 -3.812 1.00 98.44 185 LEU A CA 1
ATOM 1447 C C . LEU A 1 185 ? 2.507 7.119 -3.658 1.00 98.44 185 LEU A C 1
ATOM 1449 O O . LEU A 1 185 ? 2.015 7.886 -4.491 1.00 98.44 185 LEU A O 1
ATOM 1453 N N . ARG A 1 186 ? 3.261 7.551 -2.648 1.00 98.12 186 ARG A N 1
ATOM 1454 C CA . ARG A 1 186 ? 3.704 8.943 -2.525 1.00 98.12 186 ARG A CA 1
ATOM 1455 C C . ARG A 1 186 ? 5.143 9.048 -3.012 1.00 98.12 186 ARG A C 1
ATOM 1457 O O . ARG A 1 186 ? 6.055 8.562 -2.344 1.00 98.12 186 ARG A O 1
ATOM 1464 N N . VAL A 1 187 ? 5.346 9.635 -4.191 1.00 98.38 187 VAL A N 1
ATOM 1465 C CA . VAL A 1 187 ? 6.632 9.577 -4.903 1.00 98.38 187 VAL A CA 1
ATOM 1466 C C . VAL A 1 187 ? 7.067 10.930 -5.446 1.00 98.38 187 VAL A C 1
ATOM 1468 O O . VAL A 1 187 ? 6.249 11.800 -5.716 1.00 98.38 187 VAL A O 1
ATOM 1471 N N . LYS A 1 188 ? 8.368 11.087 -5.676 1.00 98.44 188 LYS A N 1
ATOM 1472 C CA . LYS A 1 188 ? 8.954 12.182 -6.454 1.00 98.44 188 LYS A CA 1
ATOM 1473 C C . LYS A 1 188 ? 9.975 11.587 -7.417 1.00 98.44 188 LYS A C 1
ATOM 1475 O O . LYS A 1 188 ? 10.899 10.899 -6.987 1.00 98.44 188 LYS A O 1
ATOM 1480 N N . GLY A 1 189 ? 9.771 11.809 -8.710 1.00 97.19 189 GLY A N 1
ATOM 1481 C CA . GLY A 1 189 ? 10.579 11.203 -9.768 1.00 97.19 189 GLY A CA 1
ATOM 1482 C C . GLY A 1 189 ? 11.358 12.215 -10.595 1.00 97.19 189 GLY A C 1
ATOM 1483 O O . GLY A 1 189 ? 11.395 13.410 -10.307 1.00 97.19 189 GLY A O 1
ATOM 1484 N N . ASP A 1 190 ? 11.967 11.705 -11.649 1.00 97.81 190 ASP A N 1
ATOM 1485 C CA . ASP A 1 190 ? 12.877 12.386 -12.567 1.00 97.81 190 ASP A CA 1
ATOM 1486 C C . ASP A 1 190 ? 12.241 12.649 -13.943 1.00 97.81 190 ASP A C 1
ATOM 1488 O O . ASP A 1 190 ? 12.936 12.816 -14.940 1.00 97.81 190 ASP A O 1
ATOM 1492 N N . GLY A 1 191 ? 10.909 12.692 -14.018 1.00 97.94 191 GLY A N 1
ATOM 1493 C CA . GLY A 1 191 ? 10.174 12.918 -15.268 1.00 97.94 191 GLY A CA 1
ATOM 1494 C C . GLY A 1 191 ? 10.024 11.666 -16.136 1.00 97.94 191 GLY A C 1
ATOM 1495 O O . GLY A 1 191 ? 9.328 11.709 -17.151 1.00 97.94 191 GLY A O 1
ATOM 1496 N N . LYS A 1 192 ? 10.631 10.542 -15.734 1.00 98.31 192 LYS A N 1
ATOM 1497 C CA . LYS A 1 192 ? 10.506 9.255 -16.420 1.00 98.31 192 LYS A CA 1
ATOM 1498 C C . LYS A 1 192 ? 9.191 8.562 -16.057 1.00 98.31 192 LYS A C 1
ATOM 1500 O O . LYS A 1 192 ? 8.505 8.917 -15.087 1.00 98.31 192 LYS A O 1
ATOM 1505 N N . ARG A 1 193 ? 8.843 7.559 -16.860 1.00 98.44 193 ARG A N 1
ATOM 1506 C CA . ARG A 1 193 ? 7.689 6.680 -16.656 1.00 98.44 193 ARG A CA 1
ATOM 1507 C C . ARG A 1 193 ? 8.138 5.363 -16.037 1.00 98.44 193 ARG A C 1
ATOM 1509 O O . ARG A 1 193 ? 9.020 4.696 -16.578 1.00 98.44 193 ARG A O 1
ATOM 1516 N N . TYR A 1 194 ? 7.520 5.006 -14.918 1.00 98.56 194 TYR A N 1
ATOM 1517 C CA . TYR A 1 194 ? 7.848 3.831 -14.115 1.00 98.56 194 TYR A CA 1
ATOM 1518 C C . TYR A 1 194 ? 6.688 2.836 -14.116 1.00 98.56 194 TYR A C 1
ATOM 1520 O O . TYR A 1 194 ? 5.544 3.189 -14.405 1.00 98.56 194 TYR A O 1
ATOM 1528 N N . LYS A 1 195 ? 6.978 1.588 -13.750 1.00 98.31 195 LYS A N 1
ATOM 1529 C CA . LYS A 1 195 ? 5.978 0.545 -13.521 1.00 98.31 195 LYS A CA 1
ATOM 1530 C C . LYS A 1 195 ? 5.955 0.150 -12.055 1.00 98.31 195 LYS A C 1
ATOM 1532 O O . LYS A 1 195 ? 6.999 -0.132 -11.467 1.00 98.31 195 LYS A O 1
ATOM 1537 N N . PHE A 1 196 ? 4.756 0.083 -11.500 1.00 98.62 196 PHE A N 1
ATOM 1538 C CA . PHE A 1 196 ? 4.457 -0.683 -10.302 1.00 98.62 196 PHE A CA 1
ATOM 1539 C C . PHE A 1 196 ? 4.071 -2.102 -10.714 1.00 98.62 196 PHE A C 1
ATOM 1541 O O . PHE A 1 196 ? 3.307 -2.288 -11.663 1.00 98.62 196 PHE A O 1
ATOM 1548 N N . ILE A 1 197 ? 4.613 -3.097 -10.021 1.00 98.00 197 ILE A N 1
ATOM 1549 C CA . ILE A 1 197 ? 4.395 -4.512 -10.305 1.00 98.00 197 ILE A CA 1
ATOM 1550 C C . ILE A 1 197 ? 4.109 -5.226 -8.985 1.00 98.00 197 ILE A C 1
ATOM 1552 O O . ILE A 1 197 ? 4.841 -5.061 -8.013 1.00 98.00 197 ILE A O 1
ATOM 1556 N N . THR A 1 198 ? 3.063 -6.041 -8.955 1.00 97.38 198 THR A N 1
ATOM 1557 C CA . THR A 1 198 ? 2.716 -6.898 -7.816 1.00 97.38 198 THR A CA 1
ATOM 1558 C C . THR A 1 198 ? 2.426 -8.325 -8.280 1.00 97.38 198 THR A C 1
ATOM 1560 O O . THR A 1 198 ? 2.283 -8.573 -9.479 1.00 97.38 198 THR A O 1
ATOM 1563 N N . ARG A 1 199 ? 2.395 -9.291 -7.360 1.00 96.12 199 ARG A N 1
ATOM 1564 C CA . ARG A 1 199 ? 2.130 -10.709 -7.658 1.00 96.12 199 ARG A CA 1
ATOM 1565 C C . ARG A 1 199 ? 1.137 -11.306 -6.671 1.00 96.12 199 ARG A C 1
ATOM 1567 O O . ARG A 1 199 ? 1.226 -11.022 -5.477 1.00 96.12 199 ARG A O 1
ATOM 1574 N N . CYS A 1 200 ? 0.259 -12.162 -7.193 1.00 93.38 200 CYS A N 1
ATOM 1575 C CA . CYS A 1 200 ? -0.733 -12.918 -6.420 1.00 93.38 200 CYS A CA 1
ATOM 1576 C C . CYS A 1 200 ? -0.274 -14.338 -6.051 1.00 93.38 200 CYS A C 1
ATOM 1578 O O . CYS A 1 200 ? -1.028 -15.109 -5.466 1.00 93.38 200 CYS A O 1
ATOM 1580 N N . GLU A 1 201 ? 0.961 -14.696 -6.403 1.00 91.25 201 GLU A N 1
ATOM 1581 C CA . GLU A 1 201 ? 1.533 -16.016 -6.165 1.00 91.25 201 GLU A CA 1
ATOM 1582 C C . GLU A 1 201 ? 2.947 -15.917 -5.585 1.00 91.25 201 GLU A C 1
ATOM 1584 O O . GLU A 1 201 ? 3.696 -14.977 -5.866 1.00 91.25 201 GLU A O 1
ATOM 1589 N N . GLY A 1 202 ? 3.316 -16.915 -4.779 1.00 86.25 202 GLY A N 1
ATOM 1590 C CA . GLY A 1 202 ? 4.625 -16.999 -4.130 1.00 86.25 202 GLY A CA 1
ATOM 1591 C C . GLY A 1 202 ? 5.762 -17.457 -5.049 1.00 86.25 202 GLY A C 1
ATOM 1592 O O . GLY A 1 202 ? 6.898 -17.575 -4.594 1.00 86.25 202 GLY A O 1
ATOM 1593 N N . GLN A 1 203 ? 5.489 -17.722 -6.328 1.00 87.31 203 GLN A N 1
ATOM 1594 C CA . GLN A 1 203 ? 6.520 -18.113 -7.286 1.00 87.31 203 GLN A CA 1
ATOM 1595 C C . GLN A 1 203 ? 7.428 -16.924 -7.638 1.00 87.31 203 GLN A C 1
ATOM 1597 O O . GLN A 1 203 ? 7.030 -15.753 -7.611 1.00 87.31 203 GLN A O 1
ATOM 1602 N N . TRP A 1 204 ? 8.694 -17.217 -7.943 1.00 79.69 204 TRP A N 1
ATOM 1603 C CA . TRP A 1 204 ? 9.653 -16.175 -8.314 1.00 79.69 204 TRP A CA 1
ATOM 1604 C C . TRP A 1 204 ? 9.354 -15.590 -9.702 1.00 79.69 204 TRP A C 1
ATOM 1606 O O . TRP A 1 204 ? 9.319 -14.364 -9.852 1.00 79.69 204 TRP A O 1
ATOM 1616 N N . ASP A 1 205 ? 9.102 -16.463 -10.680 1.00 85.25 205 ASP A N 1
ATOM 1617 C CA . ASP A 1 205 ? 8.654 -16.141 -12.039 1.00 85.25 205 ASP A CA 1
ATOM 1618 C C . ASP A 1 205 ? 7.204 -16.610 -12.209 1.00 85.25 205 ASP A C 1
ATOM 1620 O O . ASP A 1 205 ? 6.814 -17.622 -11.628 1.00 85.25 205 ASP A O 1
ATOM 1624 N N . GLY A 1 206 ? 6.404 -15.862 -12.962 1.00 90.44 206 GLY A N 1
ATOM 1625 C CA . GLY A 1 206 ? 4.959 -16.070 -13.017 1.00 90.44 206 GLY A CA 1
ATOM 1626 C C . GLY A 1 206 ? 4.191 -14.822 -13.437 1.00 90.44 206 GLY A C 1
ATOM 1627 O O . GLY A 1 206 ? 4.794 -13.807 -13.815 1.00 90.44 206 GLY A O 1
ATOM 1628 N N . VAL A 1 207 ? 2.859 -14.894 -13.396 1.00 94.94 207 VAL A N 1
ATOM 1629 C CA . VAL A 1 207 ? 2.013 -13.767 -13.807 1.00 94.94 207 VAL A CA 1
ATOM 1630 C C . VAL A 1 207 ? 2.151 -12.643 -12.787 1.00 94.94 207 VAL A C 1
ATOM 1632 O O . VAL A 1 207 ? 2.009 -12.816 -11.578 1.00 94.94 207 VAL A O 1
ATOM 1635 N N . SER A 1 208 ? 2.430 -11.454 -13.300 1.00 96.19 208 SER A N 1
ATOM 1636 C CA . SER A 1 208 ? 2.527 -10.232 -12.518 1.00 96.19 208 SER A CA 1
ATOM 1637 C C . SER A 1 208 ? 1.419 -9.265 -12.899 1.00 96.19 208 SER A C 1
ATOM 1639 O O . SER A 1 208 ? 0.896 -9.313 -14.003 1.00 96.19 208 SER A O 1
ATOM 1641 N N . TYR A 1 209 ? 1.058 -8.384 -11.984 1.00 97.75 209 TYR A N 1
ATOM 1642 C CA . TYR A 1 209 ? 0.009 -7.395 -12.158 1.00 97.75 209 TYR A CA 1
ATOM 1643 C C . TYR A 1 209 ? 0.649 -6.016 -12.163 1.00 97.75 209 TYR A C 1
ATOM 1645 O O . TYR A 1 209 ? 1.278 -5.611 -11.183 1.00 97.75 209 TYR A O 1
ATOM 1653 N N . CYS A 1 210 ? 0.551 -5.325 -13.294 1.00 97.88 210 CYS A N 1
ATOM 1654 C CA . CYS A 1 210 ? 1.343 -4.136 -13.575 1.00 97.88 210 CYS A CA 1
ATOM 1655 C C . CYS A 1 210 ? 0.485 -2.883 -13.742 1.00 97.88 210 CYS A C 1
ATOM 1657 O O . CYS A 1 210 ? -0.633 -2.939 -14.255 1.00 97.88 210 CYS A O 1
ATOM 1659 N N . TYR A 1 211 ? 1.058 -1.741 -13.371 1.00 98.50 211 TYR A N 1
ATOM 1660 C CA . TYR A 1 211 ? 0.513 -0.419 -13.648 1.00 98.50 211 TYR A CA 1
ATOM 1661 C C . TYR A 1 211 ? 1.646 0.557 -13.976 1.00 98.50 211 TYR A C 1
ATOM 1663 O O . TYR A 1 211 ? 2.586 0.704 -13.194 1.00 98.50 211 TYR A O 1
ATOM 1671 N N . SER A 1 212 ? 1.566 1.230 -15.126 1.00 98.31 212 SER A N 1
ATOM 1672 C CA . SER A 1 212 ? 2.561 2.227 -15.548 1.00 98.31 212 SER A CA 1
ATOM 1673 C C . SER A 1 212 ? 2.097 3.634 -15.164 1.00 98.31 212 SER A C 1
ATOM 1675 O O . SER A 1 212 ? 0.949 3.995 -15.426 1.00 98.31 212 SER A O 1
ATOM 1677 N N . PHE A 1 213 ? 2.985 4.451 -14.601 1.00 98.50 213 PHE A N 1
ATOM 1678 C CA . PHE A 1 213 ? 2.689 5.824 -14.195 1.00 98.50 213 PHE A CA 1
ATOM 1679 C C . PHE A 1 213 ? 3.817 6.786 -14.571 1.00 98.50 213 PHE A C 1
ATOM 1681 O O . PHE A 1 213 ? 4.999 6.437 -14.563 1.00 98.50 213 PHE A O 1
ATOM 1688 N N . ASP A 1 214 ? 3.435 8.021 -14.878 1.00 98.31 214 ASP A N 1
ATOM 1689 C CA . ASP A 1 214 ? 4.371 9.093 -15.191 1.00 98.31 214 ASP A CA 1
ATOM 1690 C C . ASP A 1 214 ? 4.751 9.865 -13.937 1.00 98.31 214 ASP A C 1
ATOM 1692 O O . ASP A 1 214 ? 3.910 10.140 -13.081 1.00 98.31 214 ASP A O 1
ATOM 1696 N N . THR A 1 215 ? 6.014 10.272 -13.864 1.00 98.19 215 THR A N 1
ATOM 1697 C CA . THR A 1 215 ? 6.468 11.239 -12.867 1.00 98.19 215 THR A CA 1
ATOM 1698 C C . THR A 1 215 ? 6.623 12.617 -13.490 1.00 98.19 215 THR A C 1
ATOM 1700 O O . THR A 1 215 ? 6.756 12.763 -14.707 1.00 98.19 215 THR A O 1
ATOM 1703 N N . VAL A 1 216 ? 6.611 13.641 -12.642 1.00 96.69 216 VAL A N 1
ATOM 1704 C CA . VAL A 1 216 ? 6.980 15.003 -13.025 1.00 96.69 216 VAL A CA 1
ATOM 1705 C C . VAL A 1 216 ? 8.316 15.319 -12.369 1.00 96.69 216 VAL A C 1
ATOM 1707 O O . VAL A 1 216 ? 8.503 15.037 -11.183 1.00 96.69 216 VAL A O 1
ATOM 1710 N N . TYR A 1 217 ? 9.254 15.858 -13.149 1.00 97.56 217 TYR A N 1
ATOM 1711 C CA . TYR A 1 217 ? 10.631 16.065 -12.710 1.00 97.56 217 TYR A CA 1
ATOM 1712 C C . TYR A 1 217 ? 10.687 16.883 -11.415 1.00 97.56 217 TYR A C 1
ATOM 1714 O O . TYR A 1 217 ? 10.283 18.044 -11.380 1.00 97.56 217 TYR A O 1
ATOM 1722 N N . ASN A 1 218 ? 11.201 16.261 -10.353 1.00 96.06 218 ASN A N 1
ATOM 1723 C CA . ASN A 1 218 ? 11.393 16.842 -9.027 1.00 96.06 218 ASN A CA 1
ATOM 1724 C C . ASN A 1 218 ? 10.114 17.403 -8.361 1.00 96.06 218 ASN A C 1
ATOM 1726 O O . ASN A 1 218 ? 10.213 18.220 -7.446 1.00 96.06 218 ASN A O 1
ATOM 1730 N N . ILE A 1 219 ? 8.924 16.934 -8.756 1.00 97.56 219 ILE A N 1
ATOM 1731 C CA . ILE A 1 219 ? 7.651 17.288 -8.108 1.00 97.56 219 ILE A CA 1
ATOM 1732 C C . ILE A 1 219 ? 7.087 16.066 -7.365 1.00 97.56 219 ILE A C 1
ATOM 1734 O O . ILE A 1 219 ? 6.920 15.007 -7.978 1.00 97.56 219 ILE A O 1
ATOM 1738 N N . PRO A 1 220 ? 6.788 16.178 -6.054 1.00 97.19 220 PRO A N 1
ATOM 1739 C CA . PRO A 1 220 ? 6.059 15.148 -5.327 1.00 97.19 220 PRO A CA 1
ATOM 1740 C C . PRO A 1 220 ? 4.644 14.964 -5.878 1.00 97.19 220 PRO A C 1
ATOM 1742 O O . PRO A 1 220 ? 3.873 15.919 -5.967 1.00 97.19 220 PRO A O 1
ATOM 1745 N N . ILE A 1 221 ? 4.285 13.724 -6.190 1.00 98.06 221 ILE A N 1
ATOM 1746 C CA . ILE A 1 221 ? 2.965 13.330 -6.672 1.00 98.06 221 ILE A CA 1
ATOM 1747 C C . ILE A 1 221 ? 2.427 12.150 -5.864 1.00 98.06 221 ILE A C 1
ATOM 1749 O O . ILE A 1 221 ? 3.173 11.374 -5.262 1.00 98.06 221 ILE A O 1
ATOM 1753 N N . THR A 1 222 ? 1.107 12.012 -5.879 1.00 98.31 222 THR A N 1
ATOM 1754 C CA . THR A 1 222 ? 0.407 10.851 -5.333 1.00 98.31 222 THR A CA 1
ATOM 1755 C C . THR A 1 222 ? -0.127 10.023 -6.494 1.00 98.31 222 THR A C 1
ATOM 1757 O O . THR A 1 222 ? -0.930 10.513 -7.287 1.00 98.31 222 THR A O 1
ATOM 1760 N N . VAL A 1 223 ? 0.330 8.778 -6.609 1.00 98.44 223 VAL A N 1
ATOM 1761 C CA . VAL A 1 223 ? -0.091 7.838 -7.653 1.00 98.44 223 VAL A CA 1
ATOM 1762 C C . VAL A 1 223 ? -1.078 6.859 -7.040 1.00 98.44 223 VAL A C 1
ATOM 1764 O O . VAL A 1 223 ? -0.693 6.039 -6.210 1.00 98.44 223 VAL A O 1
ATOM 1767 N N . ARG A 1 224 ? -2.344 6.930 -7.457 1.00 98.12 224 ARG A N 1
ATOM 1768 C CA . ARG A 1 224 ? -3.363 5.936 -7.103 1.00 98.12 224 ARG A CA 1
ATOM 1769 C C . ARG A 1 224 ? -3.422 4.857 -8.171 1.00 98.12 224 ARG A C 1
ATOM 1771 O O . ARG A 1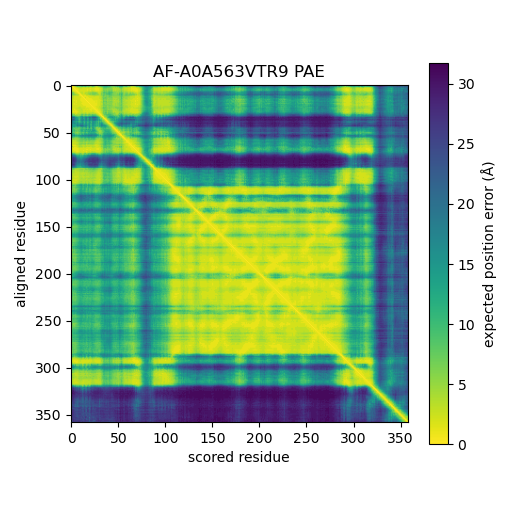 224 ? -3.552 5.162 -9.352 1.00 98.12 224 ARG A O 1
ATOM 1778 N N . ILE A 1 225 ? -3.333 3.610 -7.729 1.00 98.44 225 ILE A N 1
ATOM 1779 C CA . ILE A 1 225 ? -3.311 2.401 -8.550 1.00 98.44 225 ILE A CA 1
ATOM 1780 C C . ILE A 1 225 ? -4.519 1.553 -8.144 1.00 98.44 225 ILE A C 1
ATOM 1782 O O . ILE A 1 225 ? -4.423 0.765 -7.199 1.00 98.44 225 ILE A O 1
ATOM 1786 N N . PRO A 1 226 ? -5.683 1.745 -8.784 1.00 98.00 226 PRO A N 1
ATOM 1787 C CA . PRO A 1 226 ? -6.851 0.902 -8.557 1.00 98.00 226 PRO A CA 1
ATOM 1788 C C . PRO A 1 226 ? -6.561 -0.561 -8.916 1.00 98.00 226 PRO A C 1
ATOM 1790 O O . PRO A 1 226 ? -5.948 -0.836 -9.950 1.00 98.00 226 PRO A O 1
ATOM 1793 N N . PHE A 1 227 ? -7.036 -1.512 -8.110 1.00 97.38 227 PHE A N 1
ATOM 1794 C CA . PHE A 1 227 ? -6.825 -2.941 -8.373 1.00 97.38 227 PHE A CA 1
ATOM 1795 C C . PHE A 1 227 ? -7.428 -3.392 -9.707 1.00 97.38 227 PHE A C 1
ATOM 1797 O O . PHE A 1 227 ? -6.821 -4.184 -10.423 1.00 97.38 227 PHE A O 1
ATOM 1804 N N . ASN A 1 228 ? -8.568 -2.822 -10.101 1.00 96.25 228 ASN A N 1
ATOM 1805 C CA . ASN A 1 228 ? -9.212 -3.103 -11.387 1.00 96.25 228 ASN A CA 1
ATOM 1806 C C . ASN A 1 228 ? -8.462 -2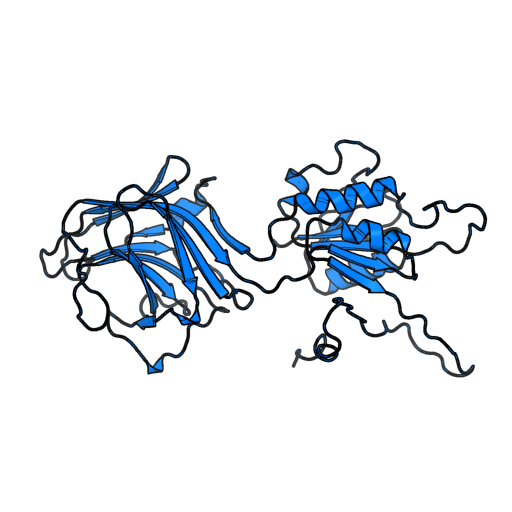.531 -12.608 1.00 96.25 228 ASN A C 1
ATOM 1808 O O . ASN A 1 228 ? -8.821 -2.845 -13.741 1.00 96.25 228 ASN A O 1
ATOM 1812 N N . GLN A 1 229 ? -7.434 -1.701 -12.400 1.00 97.31 229 GLN A N 1
ATOM 1813 C CA . GLN A 1 229 ? -6.566 -1.178 -13.458 1.00 97.31 229 GLN A CA 1
ATOM 1814 C C . GLN A 1 229 ? -5.225 -1.913 -13.542 1.00 97.31 229 GLN A C 1
ATOM 1816 O O . GLN A 1 229 ? -4.430 -1.635 -14.444 1.00 97.31 229 GLN A O 1
ATOM 1821 N N . LEU A 1 230 ? -4.963 -2.856 -12.632 1.00 97.75 230 LEU A N 1
ATOM 1822 C CA . LEU A 1 230 ? -3.789 -3.708 -12.714 1.00 97.75 230 LEU A CA 1
ATOM 1823 C C . LEU A 1 230 ? -3.924 -4.682 -13.882 1.00 97.75 230 LEU A C 1
ATOM 1825 O O . LEU A 1 230 ? -4.890 -5.437 -13.988 1.00 97.75 230 LEU A O 1
ATOM 1829 N N . ARG A 1 231 ? -2.921 -4.678 -14.756 1.00 96.56 231 ARG A N 1
ATOM 1830 C CA . ARG A 1 231 ? -2.916 -5.491 -15.969 1.00 96.56 231 ARG A CA 1
ATOM 1831 C C . ARG A 1 231 ? -2.121 -6.782 -15.732 1.00 96.56 231 ARG A C 1
ATOM 1833 O O . ARG A 1 231 ? -0.960 -6.670 -15.335 1.00 96.56 231 ARG A O 1
ATOM 1840 N N . PRO A 1 232 ? -2.687 -7.980 -15.966 1.00 97.38 232 PRO A N 1
ATOM 1841 C CA . PRO A 1 232 ? -1.944 -9.232 -15.861 1.00 97.38 232 PRO A CA 1
ATOM 1842 C C . PRO A 1 232 ? -0.923 -9.346 -16.997 1.00 97.38 232 PRO A C 1
ATOM 1844 O O . PRO A 1 232 ? -1.262 -9.214 -18.174 1.00 97.38 232 PRO A O 1
ATOM 1847 N N . VAL A 1 233 ? 0.337 -9.580 -16.650 1.00 95.81 233 VAL A N 1
ATOM 1848 C CA . VAL A 1 233 ? 1.491 -9.560 -17.549 1.00 95.81 233 VAL A CA 1
ATOM 1849 C C . VAL A 1 233 ? 2.453 -10.686 -17.194 1.00 95.81 233 VAL A C 1
ATOM 1851 O O . VAL A 1 233 ? 2.893 -10.812 -16.049 1.00 95.81 233 VAL A O 1
ATOM 1854 N N . PHE A 1 234 ? 2.863 -11.446 -18.206 1.00 93.12 234 PHE A N 1
ATOM 1855 C CA . PHE A 1 234 ? 3.963 -12.401 -18.136 1.00 93.12 234 PHE A CA 1
ATOM 1856 C C . PHE A 1 234 ? 5.035 -12.007 -19.153 1.00 93.12 234 PHE A C 1
ATOM 1858 O O . PHE A 1 234 ? 4.767 -11.932 -20.351 1.00 93.12 234 PHE A O 1
ATOM 1865 N N . ARG A 1 235 ? 6.254 -11.718 -18.676 1.00 86.12 235 ARG A N 1
ATOM 1866 C CA . ARG A 1 235 ? 7.406 -11.322 -19.515 1.00 86.12 235 ARG A CA 1
ATOM 1867 C C . ARG A 1 235 ? 7.053 -10.249 -20.562 1.00 86.12 235 ARG A C 1
ATOM 1869 O O . ARG A 1 235 ? 7.239 -10.442 -21.760 1.00 86.12 235 ARG A O 1
ATOM 1876 N N . ALA A 1 236 ? 6.516 -9.125 -20.081 1.00 84.44 236 ALA A N 1
ATOM 1877 C CA . ALA A 1 236 ? 6.055 -7.968 -20.863 1.00 84.44 236 ALA A CA 1
ATOM 1878 C C . ALA A 1 236 ? 4.851 -8.200 -21.802 1.00 84.44 236 ALA A C 1
ATOM 1880 O O . ALA A 1 236 ? 4.388 -7.239 -22.413 1.00 84.44 236 ALA A O 1
ATOM 1881 N N . LYS A 1 237 ? 4.293 -9.415 -21.880 1.00 92.25 237 LYS A N 1
ATOM 1882 C CA . LYS A 1 237 ? 3.066 -9.705 -22.636 1.00 92.25 237 LYS A CA 1
ATOM 1883 C C . LYS A 1 237 ? 1.852 -9.747 -21.721 1.00 92.25 237 LYS A C 1
ATOM 1885 O O . LYS A 1 237 ? 1.899 -10.388 -20.672 1.00 92.25 237 LYS A O 1
ATOM 1890 N N . THR A 1 238 ? 0.771 -9.095 -22.123 1.00 94.81 238 THR A N 1
ATOM 1891 C CA . THR A 1 238 ? -0.509 -9.140 -21.416 1.00 94.81 238 THR A CA 1
ATOM 1892 C C . THR A 1 238 ? -1.094 -10.556 -21.484 1.00 94.81 238 THR A C 1
ATOM 1894 O O . THR A 1 238 ? -1.177 -11.140 -22.562 1.00 94.81 238 THR A O 1
ATOM 1897 N N . VAL A 1 239 ? -1.528 -11.100 -20.343 1.00 94.38 239 VAL A N 1
ATOM 1898 C CA . VAL A 1 239 ? -2.140 -12.438 -20.231 1.00 94.38 239 VAL A CA 1
ATOM 1899 C C . VAL A 1 239 ? -3.601 -12.276 -19.833 1.00 94.38 239 VAL A C 1
ATOM 1901 O O . VAL A 1 239 ? -3.927 -12.194 -18.651 1.00 94.38 239 VAL A O 1
ATOM 1904 N N . LYS A 1 240 ? -4.497 -12.179 -20.818 1.00 89.56 240 LYS A N 1
ATOM 1905 C CA . LYS A 1 240 ? -5.919 -11.875 -20.571 1.00 89.56 240 LYS A CA 1
ATOM 1906 C C . LYS A 1 240 ? -6.626 -12.989 -19.799 1.00 89.56 240 LYS A C 1
ATOM 1908 O O . LYS A 1 240 ? -7.565 -12.724 -19.058 1.00 89.56 240 LYS A O 1
ATOM 1913 N N . GLU A 1 241 ? -6.151 -14.217 -19.956 1.00 91.44 241 GLU A N 1
ATOM 1914 C CA . GLU A 1 241 ? -6.705 -15.427 -19.358 1.00 91.44 241 GLU A CA 1
ATOM 1915 C C . GLU A 1 241 ? -6.360 -15.561 -17.867 1.00 91.44 241 GLU A C 1
ATOM 1917 O O . GLU A 1 241 ? -6.984 -16.356 -17.172 1.00 91.44 241 GLU A O 1
ATOM 1922 N N . ALA A 1 242 ? -5.398 -14.782 -17.356 1.00 89.12 242 ALA A N 1
ATOM 1923 C CA . ALA A 1 242 ? -4.965 -14.857 -15.959 1.00 89.12 242 ALA A CA 1
ATOM 1924 C C . ALA A 1 242 ? -5.977 -14.270 -14.957 1.00 89.12 242 ALA A C 1
ATOM 1926 O O . ALA A 1 242 ? -5.808 -14.438 -13.752 1.00 89.12 242 ALA A O 1
ATOM 1927 N N . GLY A 1 243 ? -7.032 -13.607 -15.444 1.00 90.69 243 GLY A N 1
ATOM 1928 C CA . GLY A 1 243 ? -8.061 -13.001 -14.606 1.00 90.69 243 GLY A CA 1
ATOM 1929 C C . GLY A 1 243 ? -7.652 -11.654 -14.006 1.00 90.69 243 GLY A C 1
ATOM 1930 O O . GLY A 1 243 ? -6.703 -11.001 -14.444 1.00 90.69 243 GLY A O 1
ATOM 1931 N N . GLN A 1 244 ? -8.443 -11.200 -13.033 1.00 92.81 244 GLN A N 1
ATOM 1932 C CA . GLN A 1 244 ? -8.194 -9.958 -12.302 1.00 92.81 244 GLN A CA 1
ATOM 1933 C C . GLN A 1 244 ? -7.243 -10.192 -11.125 1.00 92.81 244 GLN A C 1
ATOM 1935 O O . GLN A 1 244 ? -7.099 -11.310 -10.638 1.00 92.81 244 GLN A O 1
ATOM 1940 N N . PHE A 1 245 ? -6.622 -9.110 -10.654 1.00 96.00 245 PHE A N 1
ATOM 1941 C CA . PHE A 1 245 ? -5.780 -9.127 -9.461 1.00 96.00 245 PHE A CA 1
ATOM 1942 C C . PHE A 1 245 ? -6.562 -9.647 -8.241 1.00 96.00 245 PHE A C 1
ATOM 1944 O O . PHE A 1 245 ? -7.567 -9.053 -7.854 1.00 96.00 245 PHE A O 1
ATOM 1951 N N . ASP A 1 246 ? -6.081 -10.731 -7.625 1.00 95.94 246 ASP A N 1
ATOM 1952 C CA . ASP A 1 246 ? -6.602 -11.254 -6.357 1.00 95.94 246 ASP A CA 1
ATOM 1953 C C . ASP A 1 246 ? -5.998 -10.450 -5.196 1.00 95.94 246 ASP A C 1
ATOM 1955 O O . ASP A 1 246 ? -4.856 -10.678 -4.778 1.00 95.94 246 ASP A O 1
ATOM 1959 N N . SER A 1 247 ? -6.765 -9.481 -4.688 1.00 94.94 247 SER A N 1
ATOM 1960 C CA . SER A 1 247 ? -6.351 -8.607 -3.588 1.00 94.94 247 SER A CA 1
ATOM 1961 C C . SER A 1 247 ? -6.252 -9.317 -2.240 1.00 94.94 247 SER A C 1
ATOM 1963 O O . SER A 1 247 ? -5.627 -8.765 -1.338 1.00 94.94 247 SER A O 1
ATOM 1965 N N . SER A 1 248 ? -6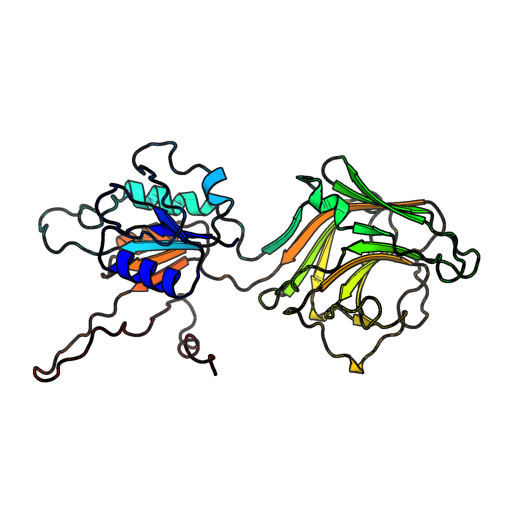.771 -10.542 -2.099 1.00 93.94 248 SER A N 1
ATOM 1966 C CA . SER A 1 248 ? -6.614 -11.324 -0.865 1.00 93.94 248 SER A CA 1
ATOM 1967 C C . SER A 1 248 ? -5.218 -11.941 -0.715 1.00 93.94 248 SER A C 1
ATOM 1969 O O . SER A 1 248 ? -4.862 -12.424 0.360 1.00 93.94 248 SER A O 1
ATOM 1971 N N . LYS A 1 249 ? -4.408 -11.937 -1.788 1.00 94.31 249 LYS A N 1
ATOM 1972 C CA . LYS A 1 249 ? -3.141 -12.680 -1.849 1.00 94.31 249 LYS A CA 1
ATOM 1973 C C . LYS A 1 249 ? -1.965 -11.875 -2.392 1.00 94.31 249 LYS A C 1
ATOM 1975 O O . LYS A 1 249 ? -1.292 -12.310 -3.317 1.00 94.31 249 LYS A O 1
ATOM 1980 N N . LEU A 1 250 ? -1.651 -10.712 -1.833 1.00 96.31 250 LEU A N 1
ATOM 1981 C CA . LEU A 1 250 ? -0.508 -9.928 -2.309 1.00 96.31 250 LEU A CA 1
ATOM 1982 C C . LEU A 1 250 ? 0.824 -10.484 -1.761 1.00 96.31 250 LEU A C 1
ATOM 1984 O O . LEU A 1 250 ? 1.095 -10.395 -0.566 1.00 96.31 250 LEU A O 1
ATOM 1988 N N . TYR A 1 251 ? 1.693 -11.010 -2.635 1.00 96.38 251 TYR A N 1
ATOM 1989 C CA . TYR A 1 251 ? 2.964 -11.646 -2.239 1.00 96.38 251 TYR A CA 1
ATOM 1990 C C . TYR A 1 251 ? 4.200 -10.752 -2.323 1.00 96.38 251 TYR A C 1
ATOM 1992 O O . TYR A 1 251 ? 5.128 -10.951 -1.549 1.00 96.38 251 TYR A O 1
ATOM 2000 N N . SER A 1 252 ? 4.277 -9.803 -3.256 1.00 96.25 252 SER A N 1
ATOM 2001 C CA . SER A 1 252 ? 5.450 -8.921 -3.378 1.00 96.25 252 SER A CA 1
ATOM 2002 C C . SER A 1 252 ? 5.128 -7.640 -4.128 1.00 96.25 252 SER A C 1
ATOM 2004 O O . SER A 1 252 ? 4.191 -7.610 -4.923 1.00 96.25 252 SER A O 1
ATOM 2006 N N . LEU A 1 253 ? 5.938 -6.605 -3.901 1.00 97.56 253 LEU A N 1
ATOM 2007 C CA . LEU A 1 253 ? 5.882 -5.330 -4.612 1.00 97.56 253 LEU A CA 1
ATOM 2008 C C . LEU A 1 253 ? 7.175 -5.100 -5.389 1.00 97.56 253 LEU A C 1
ATOM 2010 O O . LEU A 1 253 ? 8.253 -5.494 -4.952 1.00 97.56 253 LEU A O 1
ATOM 2014 N N . GLN A 1 254 ? 7.081 -4.437 -6.533 1.00 97.81 254 GLN A N 1
ATOM 2015 C CA . GLN A 1 254 ? 8.219 -4.140 -7.389 1.00 97.81 254 GLN A CA 1
ATOM 2016 C C . GLN A 1 254 ? 8.028 -2.798 -8.100 1.00 97.81 254 GLN A C 1
ATOM 2018 O O . GLN A 1 254 ? 6.922 -2.433 -8.499 1.00 97.81 254 GLN A O 1
ATOM 2023 N N . LEU A 1 255 ? 9.130 -2.069 -8.254 1.00 98.44 255 LEU A N 1
ATOM 2024 C CA . LEU A 1 255 ? 9.230 -0.836 -9.028 1.00 98.44 255 LEU A CA 1
ATOM 2025 C C . LEU A 1 255 ? 10.237 -1.046 -10.151 1.00 98.44 255 LEU A C 1
ATOM 2027 O O . LEU A 1 255 ? 11.289 -1.644 -9.935 1.00 98.44 255 LEU A O 1
ATOM 2031 N N . MET A 1 256 ? 9.922 -0.558 -11.345 1.00 98.12 256 MET A N 1
ATOM 2032 C CA . MET A 1 256 ? 10.748 -0.773 -12.529 1.00 98.12 256 MET A CA 1
ATOM 2033 C C . MET A 1 256 ? 10.781 0.465 -13.418 1.00 98.12 256 MET A C 1
ATOM 2035 O O . MET A 1 256 ? 9.745 1.075 -13.678 1.00 98.12 256 MET A O 1
ATOM 2039 N N . LEU A 1 257 ? 11.964 0.787 -13.934 1.00 98.25 257 LEU A N 1
ATOM 2040 C CA . LEU A 1 257 ? 12.134 1.614 -15.124 1.00 98.25 257 LEU A CA 1
ATOM 2041 C C . LEU A 1 257 ? 12.455 0.679 -16.291 1.00 98.25 257 LEU A C 1
ATOM 2043 O O . LEU A 1 257 ? 13.342 -0.163 -16.174 1.00 98.25 257 LEU A O 1
ATOM 2047 N N . SER A 1 258 ? 11.734 0.801 -17.405 1.00 96.38 258 SER A N 1
ATOM 2048 C CA . SER A 1 258 ? 11.940 -0.054 -18.576 1.00 96.38 258 SER A CA 1
ATOM 2049 C C . SER A 1 258 ? 11.766 0.716 -19.881 1.00 96.38 258 SER A C 1
ATOM 2051 O O . SER A 1 258 ? 10.918 1.604 -19.972 1.00 96.38 258 SER A O 1
ATOM 2053 N N . LYS A 1 259 ? 12.547 0.329 -20.892 1.00 95.50 259 LYS A N 1
ATOM 2054 C CA . LYS A 1 259 ? 12.423 0.716 -22.301 1.00 95.50 259 LYS A CA 1
ATOM 2055 C C . LYS A 1 259 ? 11.098 0.265 -22.904 1.00 95.50 259 LYS A C 1
ATOM 2057 O O . LYS A 1 259 ? 10.588 0.925 -23.804 1.00 95.50 259 LYS A O 1
ATOM 2062 N N . PHE A 1 260 ? 10.557 -0.852 -22.430 1.00 94.56 260 PHE A N 1
ATOM 2063 C CA . PHE A 1 260 ? 9.352 -1.455 -22.981 1.00 94.56 260 PHE A CA 1
ATOM 2064 C C . PHE A 1 260 ? 8.144 -1.147 -22.102 1.00 94.56 260 PHE A C 1
ATOM 2066 O O . PHE A 1 260 ? 8.210 -1.235 -20.875 1.00 94.56 260 PHE A O 1
ATOM 2073 N N . GLU A 1 261 ? 7.018 -0.843 -22.731 1.00 95.12 261 GLU A N 1
ATOM 2074 C CA . GLU A 1 261 ? 5.684 -0.892 -22.144 1.00 95.12 261 GLU A CA 1
ATOM 2075 C C . GLU A 1 261 ? 5.119 -2.318 -22.257 1.00 95.12 261 GLU A C 1
ATOM 2077 O O . GLU A 1 261 ? 5.860 -3.288 -22.075 1.00 95.12 261 GLU A O 1
ATOM 2082 N N . TYR A 1 262 ? 3.809 -2.466 -22.421 1.00 94.31 262 TYR A N 1
ATOM 2083 C CA . TYR A 1 262 ? 3.147 -3.757 -22.583 1.00 94.31 262 TYR A CA 1
ATOM 2084 C C . TYR A 1 262 ? 3.155 -4.173 -24.052 1.00 94.31 262 TYR A C 1
ATOM 2086 O O . TYR A 1 262 ? 3.115 -3.324 -24.935 1.00 94.31 262 TYR A O 1
ATOM 2094 N N . ASP A 1 263 ? 3.181 -5.479 -24.305 1.00 94.38 263 ASP A N 1
ATOM 2095 C CA . ASP A 1 263 ? 2.947 -6.061 -25.631 1.00 94.38 263 ASP A CA 1
ATOM 2096 C C . ASP A 1 263 ? 3.943 -5.601 -26.715 1.00 94.38 263 ASP A C 1
ATOM 2098 O O . ASP A 1 263 ? 3.645 -5.620 -27.904 1.00 94.38 263 ASP A O 1
ATOM 2102 N N . GLY A 1 264 ? 5.164 -5.243 -26.300 1.00 89.06 264 GLY A N 1
ATOM 2103 C CA . GLY A 1 264 ? 6.249 -4.819 -27.192 1.00 89.06 264 GLY A CA 1
ATOM 2104 C C . GLY A 1 264 ? 6.289 -3.319 -27.488 1.00 89.06 264 GLY A C 1
ATOM 2105 O O . GLY A 1 264 ? 7.234 -2.866 -28.132 1.00 89.06 264 GLY A O 1
ATOM 2106 N N . GLU A 1 265 ? 5.326 -2.547 -26.981 1.00 95.12 265 GLU A N 1
ATOM 2107 C CA . GLU A 1 265 ? 5.319 -1.088 -27.095 1.00 95.12 265 GLU A CA 1
ATOM 2108 C C . GLU A 1 265 ? 6.548 -0.460 -26.422 1.00 95.12 265 GLU A C 1
ATOM 2110 O O . GLU A 1 265 ? 7.114 -1.008 -25.471 1.00 95.12 265 GLU A O 1
ATOM 2115 N N . LEU A 1 266 ? 6.964 0.716 -26.896 1.00 95.81 266 LEU A N 1
ATOM 2116 C CA . LEU A 1 266 ? 8.083 1.460 -26.317 1.00 95.81 266 LEU A CA 1
ATOM 2117 C C . LEU A 1 266 ? 7.598 2.485 -25.289 1.00 95.81 266 LEU A C 1
ATOM 2119 O O . LEU A 1 266 ? 6.592 3.166 -25.475 1.00 95.81 266 LEU A O 1
ATOM 2123 N N . ASN A 1 267 ? 8.366 2.641 -24.215 1.00 96.88 267 ASN A N 1
ATOM 2124 C CA . ASN A 1 267 ? 8.168 3.701 -23.239 1.00 96.88 267 ASN A CA 1
ATOM 2125 C C . ASN A 1 267 ? 8.670 5.031 -23.818 1.00 96.88 267 ASN A C 1
ATOM 2127 O O . ASN A 1 267 ? 9.874 5.269 -23.911 1.00 96.88 267 ASN A O 1
ATOM 2131 N N . SER A 1 268 ? 7.745 5.924 -24.168 1.00 96.25 268 SER A N 1
ATOM 2132 C CA . SER A 1 268 ? 8.055 7.225 -24.776 1.00 96.25 268 SER A CA 1
ATOM 2133 C C . SER A 1 268 ? 8.818 8.189 -23.858 1.00 96.25 268 SER A C 1
ATOM 2135 O O . SER A 1 268 ? 9.307 9.212 -24.328 1.00 96.25 268 SER A O 1
ATOM 2137 N N . LYS A 1 269 ? 8.902 7.895 -22.554 1.00 97.06 269 LYS A N 1
ATOM 2138 C CA . LYS A 1 269 ? 9.654 8.667 -21.548 1.00 97.06 269 LYS A CA 1
ATOM 2139 C C . LYS A 1 269 ? 10.897 7.924 -21.052 1.00 97.06 269 LYS A C 1
ATOM 2141 O O . LYS A 1 269 ? 11.440 8.259 -19.997 1.00 97.06 269 LYS A O 1
ATOM 2146 N N . PHE A 1 270 ? 11.323 6.887 -21.770 1.00 97.25 270 PHE A N 1
ATOM 2147 C CA . PHE A 1 270 ? 12.554 6.177 -21.468 1.00 97.25 270 PHE A CA 1
ATOM 2148 C C . PHE A 1 270 ? 13.765 6.907 -22.042 1.00 97.25 270 PHE A C 1
ATOM 2150 O O . PHE A 1 270 ? 13.769 7.346 -23.188 1.00 97.25 270 PHE A O 1
ATOM 2157 N N . GLU A 1 271 ? 14.823 6.960 -21.246 1.00 95.94 271 GLU A N 1
ATOM 2158 C CA . GLU A 1 271 ? 16.126 7.467 -21.649 1.00 95.94 271 GLU A CA 1
ATOM 2159 C C . GLU A 1 271 ? 17.187 6.676 -20.866 1.00 95.94 271 GLU A C 1
ATOM 2161 O O . GLU A 1 271 ? 17.064 6.600 -19.633 1.00 95.94 271 GLU A O 1
ATOM 2166 N N . PRO A 1 272 ? 18.191 6.083 -21.545 1.00 96.81 272 PRO A N 1
ATOM 2167 C CA . PRO A 1 272 ? 19.327 5.446 -20.889 1.00 96.81 272 PRO A CA 1
ATOM 2168 C C . PRO A 1 272 ? 20.079 6.419 -19.981 1.00 96.81 272 PRO A C 1
ATOM 2170 O O . PRO A 1 272 ? 20.150 7.614 -20.253 1.00 96.81 272 PRO A O 1
ATOM 2173 N N . GLY A 1 273 ? 20.696 5.899 -18.928 1.00 97.56 273 GLY A N 1
ATOM 2174 C CA . GLY A 1 273 ? 21.489 6.691 -18.000 1.00 97.56 273 GLY A CA 1
ATOM 2175 C C . GLY A 1 273 ? 21.019 6.584 -16.559 1.00 97.56 273 GLY A C 1
ATOM 2176 O O . GLY A 1 273 ? 20.350 5.629 -16.156 1.00 97.56 273 GLY A O 1
ATOM 2177 N N . ASN A 1 274 ? 21.406 7.582 -15.768 1.00 98.19 274 ASN A N 1
ATOM 2178 C CA . ASN A 1 274 ? 21.039 7.644 -14.363 1.00 98.19 274 ASN A CA 1
ATOM 2179 C C . ASN A 1 274 ? 19.549 7.942 -14.206 1.00 98.19 274 ASN A C 1
ATOM 2181 O O . ASN A 1 274 ? 18.999 8.811 -14.883 1.00 98.19 274 ASN A O 1
ATOM 2185 N N . PHE A 1 275 ? 18.920 7.263 -13.255 1.00 98.31 275 PHE A N 1
ATOM 2186 C CA . PHE A 1 275 ? 17.542 7.526 -12.871 1.00 98.31 275 PHE A CA 1
ATOM 2187 C C . PHE A 1 275 ? 17.391 7.555 -11.353 1.00 98.31 275 PHE A C 1
ATOM 2189 O O . PHE A 1 275 ? 18.195 6.978 -10.606 1.00 98.31 275 PHE A O 1
ATOM 2196 N N . ARG A 1 276 ? 16.344 8.234 -10.886 1.00 98.12 276 ARG A N 1
ATOM 2197 C CA . ARG A 1 276 ? 15.998 8.294 -9.467 1.00 98.12 276 ARG A CA 1
ATOM 2198 C C . ARG A 1 276 ? 14.499 8.487 -9.266 1.00 98.12 276 ARG A C 1
ATOM 2200 O O . ARG A 1 276 ? 13.910 9.464 -9.721 1.00 98.12 276 ARG A O 1
ATOM 2207 N N . LEU A 1 277 ? 13.936 7.619 -8.434 1.00 98.56 277 LEU A N 1
ATOM 2208 C CA . LEU A 1 277 ? 12.600 7.721 -7.873 1.00 98.56 277 LEU A CA 1
ATOM 2209 C C . LEU A 1 277 ? 12.699 7.674 -6.346 1.00 98.56 277 LEU A C 1
ATOM 2211 O O . LEU A 1 277 ? 13.196 6.700 -5.780 1.00 98.56 277 LEU A O 1
ATOM 2215 N N . THR A 1 278 ? 12.233 8.721 -5.671 1.00 98.19 278 THR A N 1
ATOM 2216 C CA . THR A 1 278 ? 12.107 8.734 -4.207 1.00 98.19 278 THR A CA 1
ATOM 2217 C C . THR A 1 278 ? 10.673 8.424 -3.799 1.00 98.19 278 THR A C 1
ATOM 2219 O O . THR A 1 278 ? 9.741 8.926 -4.427 1.00 98.19 278 THR A O 1
ATOM 2222 N N . ILE A 1 279 ? 10.499 7.637 -2.743 1.00 97.88 279 ILE A N 1
ATOM 2223 C CA . ILE A 1 279 ? 9.217 7.158 -2.231 1.00 97.88 279 ILE A CA 1
ATOM 2224 C C . ILE A 1 279 ? 9.119 7.532 -0.751 1.00 97.88 279 ILE A C 1
ATOM 2226 O O . ILE A 1 279 ? 9.995 7.184 0.038 1.00 97.88 279 ILE A O 1
ATOM 2230 N N . GLU A 1 280 ? 8.056 8.230 -0.370 1.00 96.50 280 GLU A N 1
ATOM 2231 C CA . GLU A 1 280 ? 7.754 8.550 1.031 1.00 96.50 280 GLU A CA 1
ATOM 2232 C C . GLU A 1 280 ? 6.968 7.405 1.677 1.00 96.50 280 GLU A C 1
ATOM 2234 O O . GLU A 1 280 ? 7.301 6.951 2.774 1.00 96.50 280 GLU A O 1
ATOM 2239 N N . SER A 1 281 ? 5.962 6.883 0.972 1.00 95.62 281 SER A N 1
ATOM 2240 C CA . SER A 1 281 ? 5.123 5.794 1.467 1.00 95.62 281 SER A CA 1
ATOM 2241 C C . SER A 1 281 ? 4.479 4.970 0.351 1.00 95.62 281 SER A C 1
ATOM 2243 O O . SER A 1 281 ? 4.302 5.427 -0.783 1.00 95.62 281 SER A O 1
ATOM 2245 N N . ILE A 1 282 ? 4.126 3.737 0.712 1.00 97.19 282 ILE A N 1
ATOM 2246 C CA . ILE A 1 282 ? 3.274 2.821 -0.046 1.00 97.19 282 ILE A CA 1
ATOM 2247 C C . ILE A 1 282 ? 2.161 2.372 0.898 1.00 97.19 282 ILE A C 1
ATOM 2249 O O . ILE A 1 282 ? 2.449 1.839 1.974 1.00 97.19 282 ILE A O 1
ATOM 2253 N N . LYS A 1 283 ? 0.902 2.561 0.508 1.00 95.12 283 LYS A N 1
ATOM 2254 C CA . LYS A 1 283 ? -0.262 2.169 1.314 1.00 95.12 283 LYS A CA 1
ATOM 2255 C C . LYS A 1 283 ? -1.374 1.576 0.456 1.00 95.12 283 LYS A C 1
ATOM 2257 O O . LYS A 1 283 ? -1.441 1.862 -0.732 1.00 95.12 283 LYS A O 1
ATOM 2262 N N . ALA A 1 284 ? -2.244 0.767 1.043 1.00 95.25 284 ALA A N 1
ATOM 2263 C CA . ALA A 1 284 ? -3.540 0.446 0.454 1.00 95.25 284 ALA A CA 1
ATOM 2264 C C . ALA A 1 284 ? -4.555 1.541 0.818 1.00 95.25 284 ALA A C 1
ATOM 2266 O O . ALA A 1 284 ? -4.440 2.129 1.895 1.00 95.25 284 ALA A O 1
ATOM 2267 N N . TYR A 1 285 ? -5.518 1.827 -0.060 1.00 93.38 285 TYR A N 1
ATOM 2268 C CA . TYR A 1 285 ? -6.524 2.877 0.144 1.00 93.38 285 TYR A CA 1
ATOM 2269 C C . TYR A 1 285 ? -7.940 2.415 -0.206 1.00 93.38 285 TYR A C 1
ATOM 2271 O O . TYR A 1 285 ? -8.137 1.441 -0.938 1.00 93.38 285 TYR A O 1
ATOM 2279 N N . GLY A 1 286 ? -8.921 3.182 0.271 1.00 86.56 286 GLY A N 1
ATOM 2280 C CA . GLY A 1 286 ? -10.311 3.081 -0.158 1.00 86.56 286 GLY A CA 1
ATOM 2281 C C . GLY A 1 286 ? -11.045 1.886 0.430 1.00 86.56 286 GLY A C 1
ATOM 2282 O O . GLY A 1 286 ? -11.933 1.363 -0.240 1.00 86.56 286 GLY A O 1
ATOM 2283 N N . SER A 1 287 ? -10.677 1.430 1.634 1.00 82.25 287 SER A N 1
ATOM 2284 C CA . SER A 1 287 ? -11.495 0.409 2.282 1.00 82.25 287 SER A CA 1
ATOM 2285 C C . SER A 1 287 ? -12.849 0.953 2.714 1.00 82.25 287 SER A C 1
ATOM 2287 O O . SER A 1 287 ? -13.018 2.152 2.951 1.00 82.25 287 SER A O 1
ATOM 2289 N N . SER A 1 288 ? -13.840 0.063 2.791 1.00 69.44 288 SER A N 1
ATOM 2290 C CA . SER A 1 288 ? -15.106 0.394 3.436 1.00 69.44 288 SER A CA 1
ATOM 2291 C C . SER A 1 288 ? -14.834 0.699 4.907 1.00 69.44 288 SER A C 1
ATOM 2293 O O . SER A 1 288 ? -14.329 -0.169 5.624 1.00 69.44 288 SER A O 1
ATOM 2295 N N . ALA A 1 289 ? -15.191 1.906 5.338 1.00 67.44 289 ALA A N 1
ATOM 2296 C CA . ALA A 1 289 ? -15.212 2.327 6.730 1.00 67.44 289 ALA A CA 1
ATOM 2297 C C . ALA A 1 289 ? -15.867 1.250 7.617 1.00 67.44 289 ALA A C 1
ATOM 2299 O O . ALA A 1 289 ? -17.079 1.032 7.567 1.00 67.44 289 ALA A O 1
ATOM 2300 N N . LYS A 1 290 ? -15.050 0.533 8.397 1.00 72.69 290 LYS A N 1
ATOM 2301 C CA . LYS A 1 290 ? -15.515 -0.357 9.467 1.00 72.69 290 LYS A CA 1
ATOM 2302 C C . LYS A 1 290 ? -15.414 0.416 10.780 1.00 72.69 290 LYS A C 1
ATOM 2304 O O . LYS A 1 290 ? -14.423 1.124 10.969 1.00 72.69 290 LYS A O 1
ATOM 2309 N N . PRO A 1 291 ? -16.387 0.273 11.694 1.00 79.12 291 PRO A N 1
ATOM 2310 C CA . PRO A 1 291 ? -16.357 0.997 12.953 1.00 79.12 291 PRO A CA 1
ATOM 2311 C C . PRO A 1 291 ? -15.096 0.637 13.745 1.00 79.12 291 PRO A C 1
ATOM 2313 O O . PRO A 1 291 ? -14.844 -0.530 14.059 1.00 79.12 291 PRO A O 1
ATOM 2316 N N . GLN A 1 292 ? -14.293 1.649 14.060 1.00 86.25 292 GLN A N 1
ATOM 2317 C CA . GLN A 1 292 ? -13.155 1.518 14.963 1.00 86.25 292 GLN A CA 1
ATOM 2318 C C . GLN A 1 292 ? -13.589 1.677 16.414 1.00 86.25 292 GLN A C 1
ATOM 2320 O O . GLN A 1 292 ? -12.980 1.069 17.284 1.00 86.25 292 GLN A O 1
ATOM 2325 N N . LEU A 1 293 ? -14.664 2.422 16.679 1.00 87.12 293 LEU A N 1
ATOM 2326 C CA . LEU A 1 293 ? -15.279 2.511 17.998 1.00 87.12 293 LEU A CA 1
ATOM 2327 C C . LEU A 1 293 ? -16.568 1.686 18.047 1.00 87.12 293 LEU A C 1
ATOM 2329 O O . LEU A 1 293 ? -17.528 1.954 17.332 1.00 87.12 293 LEU A O 1
ATOM 2333 N N . ILE A 1 294 ? -16.626 0.698 18.929 1.00 87.75 294 ILE A N 1
ATOM 2334 C CA . ILE A 1 294 ? -17.823 -0.107 19.168 1.00 87.75 294 ILE A CA 1
ATOM 2335 C C . ILE A 1 294 ? -18.268 0.133 20.603 1.00 87.75 294 ILE A C 1
ATOM 2337 O O . ILE A 1 294 ? -17.547 -0.172 21.547 1.00 87.75 294 ILE A O 1
ATOM 2341 N N . VAL A 1 295 ? -19.470 0.661 20.786 1.00 84.12 295 VAL A N 1
ATOM 2342 C CA . VAL A 1 295 ? -20.059 0.845 22.113 1.00 84.12 295 VAL A CA 1
ATOM 2343 C C . VAL A 1 295 ? -21.140 -0.198 22.306 1.00 84.12 295 VAL A C 1
ATOM 2345 O O . VAL A 1 295 ? -22.164 -0.164 21.630 1.00 84.12 295 VAL A O 1
ATOM 2348 N N . VAL A 1 296 ? -20.917 -1.133 23.221 1.00 81.19 296 VAL A N 1
ATOM 2349 C CA . VAL A 1 296 ? -21.905 -2.138 23.605 1.00 81.19 296 VAL A CA 1
ATOM 2350 C C . VAL A 1 296 ? -22.615 -1.627 24.849 1.00 81.19 296 VAL A C 1
ATOM 2352 O O . VAL A 1 296 ? -21.988 -1.472 25.892 1.00 81.19 296 VAL A O 1
ATOM 2355 N N . ASN A 1 297 ? -23.906 -1.329 24.731 1.00 74.50 297 ASN A N 1
ATOM 2356 C CA . ASN A 1 297 ? -24.718 -0.778 25.812 1.00 74.50 297 ASN A CA 1
ATOM 2357 C C . ASN A 1 297 ? -25.921 -1.687 26.118 1.00 74.50 297 ASN A C 1
ATOM 2359 O O . ASN A 1 297 ? -26.604 -2.162 25.203 1.00 74.50 297 ASN A O 1
ATOM 2363 N N . SER A 1 298 ? -26.201 -1.915 27.402 1.00 62.69 298 SER A N 1
ATOM 2364 C CA . SER A 1 298 ? -27.416 -2.600 27.855 1.00 62.69 298 SER A CA 1
ATOM 2365 C C . SER A 1 298 ? -28.687 -1.761 27.699 1.00 62.69 298 SER A C 1
ATOM 2367 O O . SER A 1 298 ? -29.748 -2.348 27.500 1.00 62.69 298 SER A O 1
ATOM 2369 N N . ASP A 1 299 ? -28.575 -0.427 27.725 1.00 63.50 299 ASP A N 1
ATOM 2370 C CA . ASP A 1 299 ? -29.719 0.487 27.832 1.00 63.50 299 ASP A CA 1
ATOM 2371 C C . ASP A 1 299 ? -29.842 1.493 26.674 1.00 63.50 299 ASP A C 1
ATOM 2373 O O . ASP A 1 299 ? -28.918 1.757 25.899 1.00 63.50 299 ASP A O 1
ATOM 2377 N N . ALA A 1 300 ? -31.030 2.081 26.532 1.00 55.88 300 ALA A N 1
ATOM 2378 C CA . ALA A 1 300 ? -31.284 3.168 25.592 1.00 55.88 300 ALA A CA 1
ATOM 2379 C C . ALA A 1 300 ? -30.990 4.526 26.254 1.00 55.88 300 ALA A C 1
ATOM 2381 O O . ALA A 1 300 ? -31.887 5.159 26.801 1.00 55.88 300 ALA A O 1
ATOM 2382 N N . ASP A 1 301 ? -29.735 4.976 26.188 1.00 63.75 301 ASP A N 1
ATOM 2383 C CA . ASP A 1 301 ? -29.323 6.301 26.672 1.00 63.75 301 ASP A CA 1
ATOM 2384 C C . ASP A 1 301 ? -29.037 7.264 25.501 1.00 63.75 301 ASP A C 1
ATOM 2386 O O . ASP A 1 301 ? -28.130 7.037 24.698 1.00 63.75 301 ASP A O 1
ATOM 2390 N N . TYR A 1 302 ? -29.822 8.343 25.398 1.00 58.81 302 TYR A N 1
ATOM 2391 C CA . TYR A 1 302 ? -29.674 9.393 24.378 1.00 58.81 302 TYR A CA 1
ATOM 2392 C C . TYR A 1 302 ? -28.448 10.289 24.594 1.00 58.81 302 TYR A C 1
ATOM 2394 O O . TYR A 1 302 ? -27.945 10.900 23.650 1.00 58.81 302 TYR A O 1
ATOM 2402 N N . SER A 1 303 ? -27.978 10.413 25.833 1.00 66.38 303 SER A N 1
ATOM 2403 C CA . SER A 1 303 ? -26.817 11.238 26.158 1.00 66.38 303 SER A CA 1
ATOM 2404 C C . SER A 1 303 ? -25.521 10.586 25.666 1.00 66.38 303 SER A C 1
ATOM 2406 O O . SER A 1 303 ? -24.677 11.258 25.074 1.00 66.38 303 SER A O 1
ATOM 2408 N N . LEU A 1 304 ? -25.438 9.256 25.770 1.00 71.25 304 LEU A N 1
ATOM 2409 C CA . LEU A 1 304 ? -24.372 8.439 25.197 1.00 71.25 304 LEU A CA 1
ATOM 2410 C C . LEU A 1 304 ? -24.251 8.625 23.680 1.00 71.25 304 LEU A C 1
ATOM 2412 O O . LEU A 1 304 ? -23.142 8.790 23.177 1.00 71.25 304 LEU A O 1
ATOM 2416 N N . GLU A 1 305 ? -25.370 8.625 22.948 1.00 72.62 305 GLU A N 1
ATOM 2417 C CA . GLU A 1 305 ? -25.353 8.805 21.489 1.00 72.62 305 GLU A CA 1
ATOM 2418 C C . GLU A 1 305 ? -24.693 10.130 21.091 1.00 72.62 305 GLU A C 1
ATOM 2420 O O . GLU A 1 305 ? -23.846 10.150 20.199 1.00 72.62 305 GLU A O 1
ATOM 2425 N N . LYS A 1 306 ? -25.022 11.225 21.790 1.00 74.88 306 LYS A N 1
ATOM 2426 C CA . LYS A 1 306 ? -24.415 12.541 21.539 1.00 74.88 306 LYS A CA 1
ATOM 2427 C C . LYS A 1 306 ? -22.920 12.556 21.825 1.00 74.88 306 LYS A C 1
ATOM 2429 O O . LYS A 1 306 ? -22.178 13.220 21.110 1.00 74.88 306 LYS A O 1
ATOM 2434 N N . THR A 1 307 ? -22.468 11.853 22.859 1.00 79.44 307 THR A N 1
ATOM 2435 C CA . THR A 1 307 ? -21.037 11.781 23.165 1.00 79.44 307 THR A CA 1
ATOM 2436 C C . THR A 1 307 ? -20.304 10.999 22.082 1.00 79.44 307 THR A C 1
ATOM 2438 O O . THR A 1 307 ? -19.305 11.486 21.565 1.00 79.44 307 THR A O 1
ATOM 2441 N N . VAL A 1 308 ? -20.820 9.826 21.695 1.00 80.69 308 VAL A N 1
ATOM 2442 C CA . VAL A 1 308 ? -20.201 8.938 20.694 1.00 80.69 308 VAL A CA 1
ATOM 2443 C C . VAL A 1 308 ? -20.162 9.581 19.304 1.00 80.69 308 VAL A C 1
ATOM 2445 O O . VAL A 1 308 ? -19.196 9.381 18.576 1.00 80.69 308 VAL A O 1
ATOM 2448 N N . GLN A 1 309 ? -21.136 10.430 18.964 1.00 82.06 309 GLN A N 1
ATOM 2449 C CA . GLN A 1 309 ? -21.119 11.242 17.739 1.00 82.06 309 GLN A CA 1
ATOM 2450 C C . GLN A 1 309 ? -19.893 12.160 17.612 1.00 82.06 309 GLN A C 1
ATOM 2452 O O . GLN A 1 309 ? -19.556 12.552 16.499 1.00 82.06 309 GLN A O 1
ATOM 2457 N N . ASN A 1 310 ? -19.215 12.485 18.717 1.00 82.00 310 ASN A N 1
ATOM 2458 C CA . ASN A 1 310 ? -17.989 13.287 18.703 1.00 82.00 310 ASN A CA 1
ATOM 2459 C C . ASN A 1 310 ? -16.716 12.446 18.491 1.00 82.00 310 ASN A C 1
ATOM 2461 O O . ASN A 1 310 ? -15.614 12.986 18.593 1.00 82.00 310 ASN A O 1
ATOM 2465 N N . ALA A 1 311 ? -16.836 11.135 18.246 1.00 82.81 311 ALA A N 1
ATOM 2466 C CA . ALA A 1 311 ? -15.695 10.287 17.921 1.00 82.81 311 ALA A CA 1
ATOM 2467 C C . ALA A 1 311 ? -15.059 10.719 16.594 1.00 82.81 311 ALA A C 1
ATOM 2469 O O . ALA A 1 311 ? -15.754 11.011 15.624 1.00 82.81 311 ALA A O 1
ATOM 2470 N N . ASN A 1 312 ? -13.728 10.701 16.529 1.00 82.75 312 ASN A N 1
ATOM 2471 C CA . ASN A 1 312 ? -12.980 11.030 15.315 1.00 82.75 312 ASN A CA 1
ATOM 2472 C C . ASN A 1 312 ? -12.676 9.772 14.479 1.00 82.75 312 ASN A C 1
ATOM 2474 O O . ASN A 1 312 ? -11.599 9.633 13.904 1.00 82.75 312 ASN A O 1
ATOM 2478 N N . CYS A 1 313 ? -13.609 8.821 14.480 1.00 78.81 313 CYS A N 1
ATOM 2479 C CA . CYS A 1 313 ? -13.540 7.567 13.741 1.00 78.81 313 CYS A CA 1
ATOM 2480 C C . CYS A 1 313 ? -14.955 7.039 13.478 1.00 78.81 313 CYS A C 1
ATOM 2482 O O . CYS A 1 313 ? -15.918 7.461 14.126 1.00 78.81 313 CYS A O 1
ATOM 2484 N N . ASP A 1 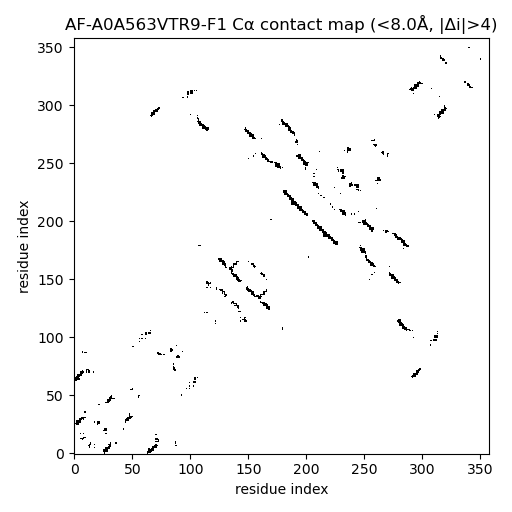314 ? -15.079 6.087 12.553 1.00 82.81 314 ASP A N 1
ATOM 2485 C CA . ASP A 1 314 ? -16.335 5.369 12.361 1.00 82.81 314 ASP A CA 1
ATOM 2486 C C . ASP A 1 314 ? -16.706 4.606 13.634 1.00 82.81 314 ASP A C 1
ATOM 2488 O O . ASP A 1 314 ? -15.858 3.949 14.251 1.00 82.81 314 ASP A O 1
ATOM 2492 N N . TYR A 1 315 ? -17.982 4.654 14.015 1.00 84.12 315 TYR A N 1
ATOM 2493 C CA . TYR A 1 315 ? -18.459 4.013 15.232 1.00 84.12 315 TYR A CA 1
ATOM 2494 C C . TYR A 1 315 ? -19.739 3.203 15.024 1.00 84.12 315 TYR A C 1
ATOM 2496 O O . TYR A 1 315 ? -20.515 3.431 14.098 1.00 84.12 315 TYR A O 1
ATOM 2504 N N . ALA A 1 316 ? -19.971 2.253 15.925 1.00 83.50 316 ALA A N 1
ATOM 2505 C CA . ALA A 1 316 ? -21.203 1.486 16.012 1.00 83.50 316 ALA A CA 1
ATOM 2506 C C . ALA A 1 316 ? -21.669 1.393 17.467 1.00 83.50 316 ALA A C 1
ATOM 2508 O O . ALA A 1 316 ? -20.873 1.145 18.370 1.00 83.50 316 ALA A O 1
ATOM 2509 N N . ILE A 1 317 ? -22.975 1.550 17.691 1.00 80.44 317 ILE A N 1
ATOM 2510 C CA . ILE A 1 317 ? -23.601 1.319 18.997 1.00 80.44 317 ILE A CA 1
ATOM 2511 C C . ILE A 1 317 ? -24.392 0.015 18.919 1.00 80.44 317 ILE A C 1
ATOM 2513 O O . ILE A 1 317 ? -25.355 -0.098 18.159 1.00 80.44 317 ILE A O 1
ATOM 2517 N N . ILE A 1 318 ? -23.985 -0.970 19.712 1.00 76.62 318 ILE A N 1
ATOM 2518 C CA . ILE A 1 318 ? -24.642 -2.265 19.847 1.00 76.62 318 ILE A CA 1
ATOM 2519 C C . ILE A 1 318 ? -25.495 -2.223 21.109 1.00 76.62 318 ILE A C 1
ATOM 2521 O O . ILE A 1 318 ? -24.980 -2.047 22.209 1.00 76.62 318 ILE A O 1
ATOM 2525 N N . ARG A 1 319 ? -26.807 -2.398 20.955 1.00 74.06 319 ARG A N 1
ATOM 2526 C CA . ARG A 1 319 ? -27.745 -2.429 22.080 1.00 74.06 319 ARG A CA 1
ATOM 2527 C C . ARG A 1 319 ? -28.149 -3.850 22.420 1.00 74.06 319 ARG A C 1
ATOM 2529 O O . ARG A 1 319 ? -28.484 -4.624 21.520 1.00 74.06 319 ARG A O 1
ATOM 2536 N N . ARG A 1 320 ? -28.218 -4.168 23.712 1.00 62.41 320 ARG A N 1
ATOM 2537 C CA . ARG A 1 320 ? -28.923 -5.368 24.167 1.00 62.41 320 ARG A CA 1
ATOM 2538 C C . ARG A 1 320 ? -30.410 -5.178 23.866 1.00 62.41 320 ARG A C 1
ATOM 2540 O O . ARG A 1 320 ? -31.067 -4.310 24.431 1.00 62.41 320 ARG A O 1
ATOM 2547 N N . LYS A 1 321 ? -30.963 -5.972 22.947 1.00 52.19 321 LYS A N 1
ATOM 2548 C CA . LYS A 1 321 ? -32.413 -6.001 22.732 1.00 52.19 321 LYS A CA 1
ATOM 2549 C C . LYS A 1 321 ? -33.041 -6.593 23.996 1.00 52.19 321 LYS A C 1
ATOM 2551 O O . LYS A 1 321 ? -32.829 -7.770 24.282 1.00 52.19 321 LYS A O 1
ATOM 2556 N N . ALA A 1 322 ? -33.775 -5.792 24.768 1.00 35.94 322 ALA A N 1
ATOM 2557 C CA . ALA A 1 322 ? -34.647 -6.333 25.801 1.00 35.94 322 ALA A CA 1
ATOM 2558 C C . ALA A 1 322 ? -35.622 -7.296 25.111 1.00 35.94 322 ALA A C 1
ATOM 2560 O O . ALA A 1 322 ? -36.330 -6.910 24.178 1.00 35.94 322 ALA A O 1
ATOM 2561 N N . ILE A 1 323 ? -35.615 -8.564 25.518 1.00 31.27 323 ILE A N 1
ATOM 2562 C CA . ILE A 1 323 ? -36.662 -9.516 25.157 1.00 31.27 323 ILE A CA 1
ATOM 2563 C C . ILE A 1 323 ? -37.929 -8.994 25.839 1.00 31.27 323 ILE A C 1
ATOM 2565 O O . ILE A 1 323 ? -38.163 -9.253 27.017 1.00 31.27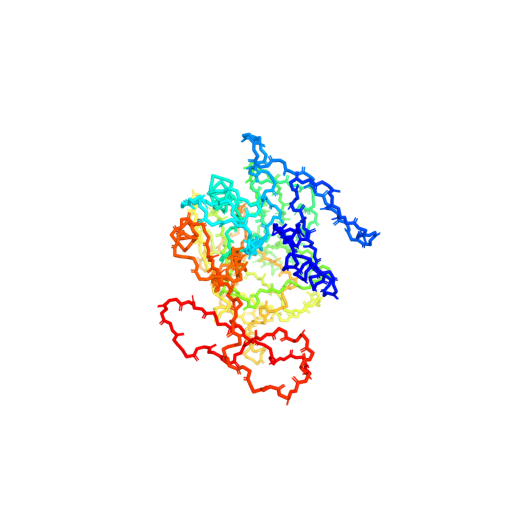 323 ILE A O 1
ATOM 2569 N N . ALA A 1 324 ? -38.692 -8.165 25.133 1.00 29.67 324 ALA A N 1
ATOM 2570 C CA . ALA A 1 324 ? -40.015 -7.771 25.571 1.00 29.67 324 ALA A CA 1
ATOM 2571 C C . ALA A 1 324 ? -40.948 -8.979 25.392 1.00 29.67 324 ALA A C 1
ATOM 2573 O O . ALA A 1 324 ? -41.024 -9.545 24.305 1.00 29.67 324 ALA A O 1
ATOM 2574 N N . GLU A 1 325 ? -41.619 -9.328 26.493 1.00 30.52 325 GLU A N 1
ATOM 2575 C CA . GLU A 1 325 ? -42.689 -10.325 26.650 1.00 30.52 325 GLU A CA 1
ATOM 2576 C C . GLU A 1 325 ? -42.251 -11.800 26.771 1.00 30.52 325 GLU A C 1
ATOM 2578 O O . GLU A 1 325 ? -42.146 -12.556 25.808 1.00 30.52 325 GLU A O 1
ATOM 2583 N N . LYS A 1 326 ? -42.069 -12.241 28.026 1.00 28.69 326 LYS A N 1
ATOM 2584 C CA . LYS A 1 326 ? -42.142 -13.658 28.419 1.00 28.69 326 LYS A CA 1
ATOM 2585 C C . LYS A 1 326 ? -43.589 -14.169 28.283 1.00 28.69 326 LYS A C 1
ATOM 2587 O O . LYS A 1 326 ? -44.458 -13.621 28.960 1.00 28.69 326 LYS A O 1
ATOM 2592 N N . PRO A 1 327 ? -43.849 -15.304 27.614 1.00 29.08 327 PRO A N 1
ATOM 2593 C CA . PRO A 1 327 ? -44.802 -16.291 28.107 1.00 29.08 327 PRO A CA 1
ATOM 2594 C C . PRO A 1 327 ? -44.118 -17.097 29.223 1.00 29.08 327 PRO A C 1
ATOM 2596 O O . PRO A 1 327 ? -42.947 -17.455 29.105 1.00 29.08 327 PRO A O 1
ATOM 2599 N N . ALA A 1 328 ? -44.833 -17.356 30.317 1.00 33.34 328 ALA A N 1
ATOM 2600 C CA . ALA A 1 328 ? -44.289 -17.830 31.593 1.00 33.34 328 ALA A CA 1
ATOM 2601 C C . ALA A 1 328 ? -43.604 -19.214 31.584 1.00 33.34 328 ALA A C 1
ATOM 2603 O O . ALA A 1 328 ? -42.961 -19.558 32.569 1.00 33.34 328 ALA A O 1
ATOM 2604 N N . ASP A 1 329 ? -43.642 -19.971 30.489 1.00 30.38 329 ASP A N 1
ATOM 2605 C CA . ASP A 1 329 ? -43.218 -21.371 30.484 1.00 30.38 329 ASP A CA 1
ATOM 2606 C C . ASP A 1 329 ? -42.252 -21.663 29.331 1.00 30.38 329 ASP A C 1
ATOM 2608 O O . ASP A 1 329 ? -42.660 -22.157 28.280 1.00 30.38 329 ASP A O 1
ATOM 2612 N N . LYS A 1 330 ? -40.966 -21.332 29.507 1.00 30.77 330 LYS A N 1
ATOM 2613 C CA . LYS A 1 330 ? -39.818 -21.976 28.832 1.00 30.77 330 LYS A CA 1
ATOM 2614 C C . LYS A 1 330 ? -38.499 -21.424 29.374 1.00 30.77 330 LYS A C 1
ATOM 2616 O O . LYS A 1 330 ? -38.219 -20.233 29.275 1.00 30.77 330 LYS A O 1
ATOM 2621 N N . VAL A 1 331 ? -37.676 -22.314 29.920 1.00 28.97 331 VAL A N 1
ATOM 2622 C CA . VAL A 1 331 ? -36.272 -22.046 30.250 1.00 28.97 331 VAL A CA 1
ATOM 2623 C C . VAL A 1 331 ? -35.516 -21.897 28.927 1.00 28.97 331 VAL A C 1
ATOM 2625 O O . VAL A 1 331 ? -35.342 -22.878 28.207 1.00 28.97 331 VAL A O 1
ATOM 2628 N N . PHE A 1 332 ? -35.116 -20.675 28.578 1.00 28.41 332 PHE A N 1
ATOM 2629 C CA . PHE A 1 332 ? -34.191 -20.415 27.474 1.00 28.41 332 PHE A CA 1
ATOM 2630 C C . PHE A 1 332 ? -32.799 -20.156 28.055 1.00 28.41 332 PHE A C 1
ATOM 2632 O O . PHE A 1 332 ? -32.650 -19.317 28.939 1.00 28.41 332 PHE A O 1
ATOM 2639 N N . ASN A 1 333 ? -31.799 -20.891 27.565 1.00 28.17 333 ASN A N 1
ATOM 2640 C CA . ASN A 1 333 ? -30.389 -20.626 27.847 1.00 28.17 333 ASN A CA 1
ATOM 2641 C C . ASN A 1 333 ? -29.994 -19.241 27.305 1.00 28.17 333 ASN A C 1
ATOM 2643 O O . ASN A 1 333 ? -30.477 -18.841 26.245 1.00 28.17 333 ASN A O 1
ATOM 2647 N N . ASP A 1 334 ? -29.103 -18.550 28.022 1.00 30.80 334 ASP A N 1
ATOM 2648 C CA . ASP A 1 334 ? -28.534 -17.228 27.723 1.00 30.80 334 ASP A CA 1
ATOM 2649 C C . ASP A 1 334 ? -27.794 -17.167 26.369 1.00 30.80 334 ASP A C 1
ATOM 2651 O O . ASP A 1 334 ? -26.568 -17.102 26.290 1.00 30.80 334 ASP A O 1
ATOM 2655 N N . THR A 1 335 ? -28.534 -17.179 25.265 1.00 30.36 335 THR A N 1
ATOM 2656 C CA . THR A 1 335 ? -28.005 -16.897 23.927 1.00 30.36 335 THR A CA 1
ATOM 2657 C C . THR A 1 335 ? -28.215 -15.428 23.573 1.00 30.36 335 THR A C 1
ATOM 2659 O O . THR A 1 335 ? -29.348 -14.948 23.510 1.00 30.36 335 THR A O 1
ATOM 2662 N N . LEU A 1 336 ? -27.100 -14.730 23.330 1.00 32.88 336 LEU A N 1
ATOM 2663 C CA . LEU A 1 336 ? -27.014 -13.389 22.744 1.00 32.88 336 LEU A CA 1
ATOM 2664 C C . LEU A 1 336 ? -27.980 -13.249 21.549 1.00 32.88 336 LEU A C 1
ATOM 2666 O O . LEU A 1 336 ? -27.889 -13.988 20.571 1.00 32.88 336 LEU A O 1
ATOM 2670 N N . VAL A 1 337 ? -28.918 -12.304 21.643 1.00 31.34 337 VAL A N 1
ATOM 2671 C CA . VAL A 1 337 ? -29.927 -11.994 20.609 1.00 31.34 337 VAL A CA 1
ATOM 2672 C C . VAL A 1 337 ? -29.288 -11.145 19.484 1.00 31.34 337 VAL A C 1
ATOM 2674 O O . VAL A 1 337 ? -28.396 -10.350 19.785 1.00 31.34 337 VAL A O 1
ATOM 2677 N N . PRO A 1 338 ? -29.709 -11.263 18.201 1.00 33.69 338 PRO A N 1
ATOM 2678 C CA . PRO A 1 338 ? -28.970 -10.719 17.057 1.00 33.69 338 PRO A CA 1
ATOM 2679 C C . PRO A 1 338 ? -28.916 -9.186 16.983 1.00 33.69 338 PRO A C 1
ATOM 2681 O O . PRO A 1 338 ? -29.864 -8.478 17.334 1.00 33.69 338 PRO A O 1
ATOM 2684 N N . LEU A 1 339 ? -27.784 -8.718 16.449 1.00 34.03 339 LEU A N 1
ATOM 2685 C CA . LEU A 1 339 ? -27.340 -7.338 16.244 1.00 34.03 339 LEU A CA 1
ATOM 2686 C C . LEU A 1 339 ? -28.339 -6.482 15.449 1.00 34.03 339 LEU A C 1
ATOM 2688 O O . LEU A 1 339 ? -28.712 -6.818 14.330 1.00 34.03 339 LEU A O 1
ATOM 2692 N N . THR A 1 340 ? -28.696 -5.310 15.981 1.00 28.16 340 THR A N 1
ATOM 2693 C CA . THR A 1 340 ? -29.261 -4.211 15.180 1.00 28.16 340 THR A CA 1
ATOM 2694 C C . THR A 1 340 ? -28.153 -3.187 14.944 1.00 28.16 340 THR A C 1
ATOM 2696 O O . THR A 1 340 ? -27.906 -2.334 15.792 1.00 28.16 340 THR A O 1
ATOM 2699 N N . VAL A 1 341 ? -27.445 -3.298 13.817 1.00 32.94 341 VAL A N 1
ATOM 2700 C CA . VAL A 1 341 ? -26.461 -2.298 13.375 1.00 32.94 341 VAL A CA 1
ATOM 2701 C C . VAL A 1 341 ? -27.232 -1.168 12.697 1.00 32.94 341 VAL A C 1
ATOM 2703 O O . VAL A 1 341 ? -27.618 -1.280 11.538 1.00 32.94 341 VAL A O 1
ATOM 2706 N N . LYS A 1 342 ? -27.505 -0.080 13.420 1.00 30.25 342 LYS A N 1
ATOM 2707 C CA . LYS A 1 342 ? -27.970 1.163 12.792 1.00 30.25 342 LYS A CA 1
ATOM 2708 C C . LYS A 1 342 ? -26.752 1.967 12.341 1.00 30.25 342 LYS A C 1
ATOM 2710 O O . LYS A 1 342 ? -26.268 2.819 13.074 1.00 30.25 342 LYS A O 1
ATOM 2715 N N . SER A 1 343 ? -26.288 1.702 11.121 1.00 32.75 343 SER A N 1
ATOM 2716 C CA . SER A 1 343 ? -25.821 2.807 10.281 1.00 32.75 343 SER A CA 1
ATOM 2717 C C . SER A 1 343 ? -27.070 3.600 9.897 1.00 32.75 343 SER A C 1
ATOM 2719 O O . SER A 1 343 ? -28.080 3.015 9.499 1.00 32.75 343 SER A O 1
ATOM 2721 N N . LEU A 1 344 ? -27.054 4.909 10.118 1.00 31.31 344 LEU A N 1
ATOM 2722 C CA . LEU A 1 344 ? -28.242 5.761 10.116 1.00 31.31 344 LEU A CA 1
ATOM 2723 C C . LEU A 1 344 ? -28.891 5.976 8.735 1.00 31.31 344 LEU A C 1
ATOM 2725 O O . LEU A 1 344 ? -29.839 6.746 8.664 1.00 31.31 344 LEU A O 1
ATOM 2729 N N . GLU A 1 345 ? -28.482 5.284 7.663 1.00 28.78 345 GLU A N 1
ATOM 2730 C CA . GLU A 1 345 ? -29.025 5.555 6.318 1.00 28.78 345 GLU A CA 1
ATOM 2731 C C . GLU A 1 345 ? -29.353 4.342 5.424 1.00 28.78 345 GLU A C 1
ATOM 2733 O O . GLU A 1 345 ? -29.696 4.538 4.261 1.00 28.78 345 GLU A O 1
ATOM 2738 N N . SER A 1 346 ? -29.320 3.081 5.879 1.00 29.91 346 SER A N 1
ATOM 2739 C CA . SER A 1 346 ? -29.667 1.958 4.970 1.00 29.91 346 SER A CA 1
ATOM 2740 C C . SER A 1 346 ? -30.276 0.730 5.668 1.00 29.91 346 SER A C 1
ATOM 2742 O O . SER A 1 346 ? -29.540 -0.126 6.157 1.00 29.91 346 SER A O 1
ATOM 2744 N N . PRO A 1 347 ? -31.619 0.587 5.683 1.00 31.48 347 PRO A N 1
ATOM 2745 C CA . PRO A 1 347 ? -32.334 -0.539 6.304 1.00 31.48 347 PRO A CA 1
ATOM 2746 C C . PRO A 1 347 ? -32.163 -1.913 5.627 1.00 31.48 347 PRO A C 1
ATOM 2748 O O . PRO A 1 347 ? -32.684 -2.900 6.138 1.00 31.48 347 PRO A O 1
ATOM 2751 N N . GLU A 1 348 ? -31.467 -2.013 4.492 1.00 34.66 348 GLU A N 1
ATOM 2752 C CA . GLU A 1 348 ? -31.492 -3.219 3.643 1.00 34.66 348 GLU A CA 1
ATOM 2753 C C . GLU A 1 348 ? -30.280 -4.161 3.816 1.00 34.66 348 GLU A C 1
ATOM 2755 O O . GLU A 1 348 ? -30.259 -5.249 3.248 1.00 34.66 348 GLU A O 1
ATOM 2760 N N . ALA A 1 349 ? -29.307 -3.834 4.676 1.00 31.23 349 ALA A N 1
ATOM 2761 C CA . ALA A 1 349 ? -28.121 -4.675 4.922 1.00 31.23 349 ALA A CA 1
ATOM 2762 C C . ALA A 1 349 ? -28.267 -5.674 6.098 1.00 31.23 349 ALA A C 1
ATOM 2764 O O . ALA A 1 349 ? -27.278 -6.156 6.647 1.00 31.23 349 ALA A O 1
ATOM 2765 N N . ILE A 1 350 ? -29.495 -5.998 6.516 1.00 36.38 350 ILE A N 1
ATOM 2766 C CA . ILE A 1 350 ? -29.775 -6.682 7.797 1.00 36.38 350 ILE A CA 1
ATOM 2767 C C . ILE A 1 350 ? -29.486 -8.204 7.795 1.00 36.38 350 ILE A C 1
ATOM 2769 O O . ILE A 1 350 ? -29.626 -8.848 8.828 1.00 36.38 350 ILE A O 1
ATOM 2773 N N . ASN A 1 351 ? -28.986 -8.804 6.708 1.00 29.28 351 ASN A N 1
ATOM 2774 C CA . ASN A 1 351 ? -28.893 -10.273 6.606 1.00 29.28 351 ASN A CA 1
ATOM 2775 C C . ASN A 1 351 ? -27.506 -10.907 6.385 1.00 29.28 351 ASN A C 1
ATOM 2777 O O . ASN A 1 351 ? -27.467 -12.074 6.008 1.00 29.28 351 ASN A O 1
ATOM 2781 N N . GLN A 1 352 ? -26.371 -10.239 6.632 1.00 31.30 352 GLN A N 1
ATOM 2782 C CA . GLN A 1 352 ? -25.056 -10.896 6.445 1.00 31.30 352 GLN A CA 1
ATOM 2783 C C . GLN A 1 352 ? -23.966 -10.525 7.458 1.00 31.30 352 GLN A C 1
ATOM 2785 O O . GLN A 1 352 ? -22.856 -10.147 7.100 1.00 31.30 352 GLN A O 1
ATOM 2790 N N . ILE A 1 353 ? -24.235 -10.733 8.743 1.00 32.84 353 ILE A N 1
ATOM 2791 C CA . ILE A 1 353 ? -23.164 -11.008 9.706 1.00 32.84 353 ILE A CA 1
ATOM 2792 C C . ILE A 1 353 ? -23.617 -12.267 10.445 1.00 32.84 353 ILE A C 1
ATOM 2794 O O . ILE A 1 353 ? -24.624 -12.194 11.140 1.00 32.84 353 ILE A O 1
ATOM 2798 N N . TRP A 1 354 ? -22.914 -13.392 10.221 1.00 32.69 354 TRP A N 1
ATOM 2799 C CA . TRP A 1 354 ? -23.137 -14.767 10.739 1.00 32.69 354 TRP A CA 1
ATOM 2800 C C . TRP A 1 354 ? -23.587 -15.886 9.777 1.00 32.69 354 TRP A C 1
ATOM 2802 O O . TRP A 1 354 ? -24.150 -16.872 10.236 1.00 32.69 354 TRP A O 1
ATOM 2812 N N . LEU A 1 355 ? -23.248 -15.844 8.482 1.00 28.20 355 LEU A N 1
ATOM 2813 C CA . LEU A 1 355 ? -23.190 -17.070 7.659 1.00 28.20 355 LEU A CA 1
ATOM 2814 C C . LEU A 1 355 ? -22.027 -17.022 6.651 1.00 28.20 355 LEU A C 1
ATOM 2816 O O . LEU A 1 355 ? -22.187 -16.576 5.522 1.00 28.20 355 LEU A O 1
ATOM 2820 N N . SER A 1 356 ? -20.845 -17.474 7.075 1.00 25.00 356 SER A N 1
ATOM 2821 C CA . SER A 1 356 ? -19.894 -18.241 6.242 1.00 25.00 356 SER A CA 1
ATOM 2822 C C . SER A 1 356 ? -18.736 -18.760 7.105 1.00 25.00 356 SER A C 1
ATOM 2824 O O . SER A 1 356 ? -17.597 -18.315 7.034 1.00 25.00 356 SER A O 1
ATOM 2826 N N . GLN A 1 357 ? -19.054 -19.737 7.951 1.00 30.05 357 GLN A N 1
ATOM 2827 C CA . GLN A 1 357 ? -18.127 -20.828 8.242 1.00 30.05 357 GLN A CA 1
ATOM 2828 C C . GLN A 1 357 ? -18.850 -22.134 7.918 1.00 30.05 357 GLN A C 1
ATOM 2830 O O . GLN A 1 357 ? -19.499 -22.727 8.775 1.00 30.05 357 GLN A O 1
ATOM 2835 N N . THR A 1 358 ? -18.757 -22.516 6.648 1.00 32.22 358 THR A N 1
ATOM 2836 C CA . THR A 1 358 ? -18.659 -23.897 6.159 1.00 32.22 358 THR A CA 1
ATOM 2837 C C . THR A 1 358 ? -17.825 -23.860 4.899 1.00 32.22 358 THR A C 1
ATOM 2839 O O . THR A 1 358 ? -18.182 -23.029 4.030 1.00 32.22 358 THR A O 1
#

Solvent-accessible surface area (backbone atoms only — not comparable to full-atom values): 20368 Å² total; per-residue (Å²): 124,74,23,35,37,36,30,35,51,88,37,72,66,18,45,52,52,50,51,51,39,52,76,69,71,51,49,49,32,42,43,42,83,60,93,68,83,76,94,61,90,85,65,78,57,77,47,85,41,51,74,84,47,94,77,56,78,49,57,79,70,28,70,56,33,64,33,38,37,41,34,44,57,76,57,97,81,78,93,85,69,101,58,56,73,42,38,100,52,43,62,67,48,51,50,51,55,31,53,49,39,60,40,41,68,64,73,38,46,44,82,76,42,62,25,62,66,73,52,76,68,68,52,76,37,46,42,62,59,45,28,47,91,72,59,12,74,18,43,44,43,65,46,79,54,94,47,18,33,36,44,36,38,37,31,30,61,54,57,83,25,31,28,23,20,39,30,39,55,66,47,97,62,53,43,69,41,68,64,38,47,27,41,36,38,36,34,29,23,66,42,38,44,35,33,44,36,34,25,61,52,90,61,92,74,68,68,28,34,34,44,79,48,78,36,46,64,79,39,80,46,76,47,78,46,48,44,92,65,38,41,34,28,42,93,52,31,70,36,81,87,72,55,75,72,55,43,57,29,39,16,36,51,31,44,34,42,37,43,55,45,63,69,79,38,70,34,91,51,53,74,73,40,78,50,50,37,37,31,42,37,34,27,37,30,66,24,72,81,58,58,29,37,36,38,40,28,54,67,95,56,74,68,57,54,61,54,58,68,62,32,62,54,50,64,44,64,42,62,54,76,76,83,77,80,82,73,96,83,71,94,72,77,96,67,88,76,86,84,62,80,74,63,92,83,62,90,82,72,83,84,78,86,91,83,84,92,127

pLDDT: mean 77.44, std 21.71, range [25.0, 98.62]

Nearest PDB structures (foldseek):
  7zkq-assembly1_A  TM=8.019E-01  e=7.285E-15  Yarrowia lipolytica
  7zkp-assembly1_A  TM=7.854E-01  e=9.785E-13  Yarrowia lipolytica
  8qx6-assembly2_B  TM=5.647E-01  e=1.539E-03  Christiangramia forsetii KT0803
  3ehe-assembly1_A  TM=6.904E-01  e=2.004E-02  Archaeoglobus fulgidus
  3dqp-assembly1_A-2  TM=6.269E-01  e=7.231E-02  Lactococcus lactis subsp. lactis

InterPro domains:
  IPR008979 Galactose-binding-like domain superfamily [SSF49785] (110-286)
  IPR013857 NADH:ubiquinone oxidoreductase intermediate-associated protein 30 [PF08547] (113-279)
  IPR039131 Complex I intermediate-associated protein 30, mitochondrial [PTHR13194] (104-286)